Protein AF-A0A6M3KU26-F1 (afdb_monomer_lite)

Foldseek 3Di:
DPPPPFFDKDWWADDPVFDDPWAQGGTFIKGKFQAALPAFLQPPPVGRQKDAFQFKWAADPVPRHIHFADPPPPCDPPQAGDLSCLRIWTFRHIDGSAWDAPDVRDDTDGDDSRRRIGMTTQAGETEQQRHAGSPGSHRSHDQVSCLVRGNYHYDYPPDHCDDPPPDRDDRVVVSPPPPPPDPPVPD

Sequence (187 aa):
MQDINFPASGFGQQSRFYDDDILMDGTYRVISVTIKSTSRDTENTSDITKLRKGLLLAQDRNTGLYAPLSTADGYLNGDVPTQHMIDVVVLAREEQIAYDYILGGKRRRDVTPEDRVVPVYISCNIKEPKIVYNNMTALTITNDQWGYCQRIRRVPAGIDIFDRAETLARALLWNRKEVTITEQDFN

Radius of gyration: 17.77 Å; chains: 1; bounding box: 53×44×47 Å

Organism: NCBI:txid1070528

Secondary structure (DSSP, 8-state):
-----PPPEEEE---TTTSTTTEEEEEEEEEEEEBPTT---TT-TT-TTEEPTTBEEEE-TTT--EEEPPTTSSSEETTEEPGGGGG-EEE-S-EESSEEEETTTTEEEE--GGG-EEEEEEEEEEEGGG-B-SS-SS--S-HHHHHHH-SSEEE-TT--S--SSS-TTHHHHHT-------GGGG-

Structure (mmCIF, N/CA/C/O backbone):
data_AF-A0A6M3KU26-F1
#
_entry.id   AF-A0A6M3KU26-F1
#
loop_
_atom_site.group_PDB
_atom_site.id
_atom_site.type_symbol
_atom_site.label_atom_id
_atom_site.label_alt_id
_atom_site.label_comp_id
_atom_site.label_asym_id
_atom_site.label_entity_id
_atom_site.label_seq_id
_atom_site.pdbx_PDB_ins_code
_atom_site.Cartn_x
_atom_site.Cartn_y
_atom_site.Cartn_z
_atom_site.occupancy
_atom_site.B_iso_or_equiv
_atom_site.auth_seq_id
_atom_site.auth_comp_id
_atom_site.auth_asym_id
_atom_site.auth_atom_id
_atom_site.pdbx_PDB_model_num
ATOM 1 N N . MET A 1 1 ? 11.087 1.139 30.384 1.00 35.28 1 MET A N 1
ATOM 2 C CA . MET A 1 1 ? 11.039 0.332 29.149 1.00 35.28 1 MET A CA 1
ATOM 3 C C . MET A 1 1 ? 9.899 0.887 28.323 1.00 35.28 1 MET A C 1
ATOM 5 O O . MET A 1 1 ? 8.798 0.942 28.847 1.00 35.28 1 MET A O 1
ATOM 9 N N . GLN A 1 2 ? 10.165 1.414 27.128 1.00 30.48 2 GLN A N 1
ATOM 10 C CA . GLN A 1 2 ? 9.089 1.709 26.181 1.00 30.48 2 GLN A CA 1
ATOM 11 C C . GLN A 1 2 ? 8.612 0.369 25.630 1.00 30.48 2 GLN A C 1
ATOM 13 O O . GLN A 1 2 ? 9.420 -0.372 25.070 1.00 30.48 2 GLN A O 1
ATOM 18 N N . ASP A 1 3 ? 7.336 0.055 25.831 1.00 27.77 3 ASP A N 1
ATOM 19 C CA . ASP A 1 3 ? 6.689 -1.059 25.153 1.00 27.77 3 ASP A CA 1
ATOM 20 C C . ASP A 1 3 ? 6.753 -0.786 23.651 1.00 27.77 3 ASP A C 1
ATOM 22 O O . ASP A 1 3 ? 6.064 0.085 23.117 1.00 27.77 3 ASP A O 1
ATOM 26 N N . ILE A 1 4 ? 7.641 -1.502 22.964 1.00 35.78 4 ILE A N 1
ATOM 27 C CA . ILE A 1 4 ? 7.641 -1.560 21.509 1.00 35.78 4 ILE A CA 1
ATOM 28 C C . ILE A 1 4 ? 6.401 -2.374 21.155 1.00 35.78 4 ILE A C 1
ATOM 30 O O . ILE A 1 4 ? 6.419 -3.604 21.164 1.00 35.78 4 ILE A O 1
ATOM 34 N N . ASN A 1 5 ? 5.296 -1.667 20.932 1.00 35.28 5 ASN A N 1
ATOM 35 C CA . ASN A 1 5 ? 4.033 -2.238 20.498 1.00 35.28 5 ASN A CA 1
ATOM 36 C C . ASN A 1 5 ? 4.266 -2.824 19.101 1.00 35.28 5 ASN A C 1
ATOM 38 O O . ASN A 1 5 ? 4.271 -2.106 18.100 1.00 35.28 5 ASN A O 1
ATOM 42 N N . PHE A 1 6 ? 4.564 -4.121 19.030 1.00 38.38 6 PHE A N 1
ATOM 43 C CA . PHE A 1 6 ? 4.667 -4.795 17.747 1.00 38.38 6 PHE A CA 1
ATOM 44 C C . PHE A 1 6 ? 3.274 -4.792 17.110 1.00 38.38 6 PHE A C 1
ATOM 46 O O . PHE A 1 6 ? 2.311 -5.209 17.758 1.00 38.38 6 PHE A O 1
ATOM 53 N N . PRO A 1 7 ? 3.137 -4.320 15.861 1.00 53.03 7 PRO A N 1
ATOM 54 C CA . PRO A 1 7 ? 1.857 -4.336 15.178 1.00 53.03 7 PRO A CA 1
ATOM 55 C C . PRO A 1 7 ? 1.341 -5.777 15.121 1.00 53.03 7 PRO A C 1
ATOM 57 O O . PRO A 1 7 ? 2.101 -6.699 14.808 1.00 53.03 7 PRO A O 1
ATOM 60 N N . ALA A 1 8 ? 0.061 -5.980 15.448 1.00 56.41 8 ALA A N 1
ATOM 61 C CA . ALA A 1 8 ? -0.555 -7.302 15.413 1.00 56.41 8 ALA A CA 1
ATOM 62 C C . ALA A 1 8 ? -0.334 -7.913 14.023 1.00 56.41 8 ALA A C 1
ATOM 64 O O . ALA A 1 8 ? -0.726 -7.316 13.021 1.00 56.41 8 ALA A O 1
ATOM 65 N N . SER A 1 9 ? 0.342 -9.064 13.964 1.00 52.03 9 SER A N 1
ATOM 66 C CA . SER A 1 9 ? 0.716 -9.718 12.710 1.00 52.03 9 SER A CA 1
ATOM 67 C C . SER A 1 9 ? -0.005 -11.044 12.549 1.00 52.03 9 SER A C 1
ATOM 69 O O . SER A 1 9 ? -0.081 -11.818 13.502 1.00 52.03 9 SER A O 1
ATOM 71 N N . GLY A 1 10 ? -0.473 -11.327 11.339 1.00 58.97 10 GLY A N 1
ATOM 72 C CA . GLY A 1 10 ? -1.158 -12.572 11.019 1.00 58.97 10 GLY A CA 1
ATOM 73 C C . GLY A 1 10 ? -0.857 -13.057 9.607 1.00 58.97 10 GLY A C 1
ATOM 74 O O . GLY A 1 10 ? -0.375 -12.309 8.752 1.00 58.97 10 GLY A O 1
ATOM 75 N N . PHE A 1 11 ? -1.162 -14.330 9.381 1.00 61.66 11 PHE A N 1
ATOM 76 C CA . PHE A 1 11 ? -1.225 -14.932 8.055 1.00 61.66 11 PHE A CA 1
ATOM 77 C C . PHE A 1 11 ? -2.692 -15.043 7.660 1.00 61.66 11 PHE A C 1
ATOM 79 O O . PHE A 1 11 ? -3.523 -15.433 8.483 1.00 61.66 11 PHE A O 1
ATOM 86 N N . GLY A 1 12 ? -3.010 -14.670 6.427 1.00 58.12 12 GLY A N 1
ATOM 87 C CA . GLY A 1 12 ? -4.360 -14.780 5.891 1.00 58.12 12 GLY A CA 1
ATOM 88 C C . GLY A 1 12 ? -4.408 -15.669 4.658 1.00 58.12 12 GLY A C 1
ATOM 89 O O . GLY A 1 12 ? -3.383 -15.930 4.028 1.00 58.12 12 GLY A O 1
ATOM 90 N N . GLN A 1 13 ? -5.614 -16.149 4.362 1.00 57.53 13 GLN A N 1
ATOM 91 C CA . GLN A 1 13 ? -5.980 -16.762 3.089 1.00 57.53 13 GLN A CA 1
ATOM 92 C C . GLN A 1 13 ? -6.984 -15.855 2.380 1.00 57.53 13 GLN A C 1
ATOM 94 O O . GLN A 1 13 ? -7.749 -15.171 3.063 1.00 57.53 13 GLN A O 1
ATOM 99 N N . GLN A 1 14 ? -6.985 -15.874 1.040 1.00 53.19 14 GLN A N 1
ATOM 100 C CA . GLN A 1 14 ? -7.819 -15.004 0.206 1.00 53.19 14 GLN A CA 1
ATOM 101 C C . GLN A 1 14 ? -9.252 -14.949 0.732 1.00 53.19 14 GLN A C 1
ATOM 103 O O . GLN A 1 14 ? -9.967 -15.953 0.742 1.00 53.19 14 GLN A O 1
ATOM 108 N N . SER A 1 15 ? -9.684 -13.770 1.151 1.00 52.16 15 SER A N 1
ATOM 109 C CA . SER A 1 15 ? -11.074 -13.504 1.466 1.00 52.16 15 SER A CA 1
ATOM 110 C C . SER A 1 15 ? -11.608 -12.451 0.506 1.00 52.16 15 SER A C 1
ATOM 112 O O . SER A 1 15 ? -10.936 -11.469 0.178 1.00 52.16 15 SER A O 1
ATOM 114 N N . ARG A 1 16 ? -12.883 -12.592 0.130 1.00 50.19 16 ARG A N 1
ATOM 115 C CA . ARG A 1 16 ? -13.601 -11.608 -0.700 1.00 50.19 16 ARG A CA 1
ATOM 116 C C . ARG A 1 16 ? -13.546 -10.171 -0.161 1.00 50.19 16 ARG A C 1
ATOM 118 O O . ARG A 1 16 ? -13.887 -9.234 -0.869 1.00 50.19 16 ARG A O 1
ATOM 125 N N . PHE A 1 17 ? -13.216 -10.006 1.121 1.00 49.31 17 PHE A N 1
ATOM 126 C CA . PHE A 1 17 ? -13.174 -8.715 1.796 1.00 49.31 17 PHE A CA 1
ATOM 127 C C . PHE A 1 17 ? -11.833 -7.998 1.618 1.00 49.31 17 PHE A C 1
ATOM 129 O O . PHE A 1 17 ? -11.800 -6.775 1.740 1.00 49.31 17 PHE A O 1
ATOM 136 N N . TYR A 1 18 ? -10.753 -8.730 1.324 1.00 54.59 18 TYR A N 1
ATOM 137 C CA . TYR A 1 18 ? -9.401 -8.176 1.300 1.00 54.59 18 TYR A CA 1
ATOM 138 C C . TYR A 1 18 ? -8.689 -8.294 -0.053 1.00 54.59 18 TYR A C 1
ATOM 140 O O . TYR A 1 18 ? -7.765 -7.521 -0.267 1.00 54.59 18 TYR A O 1
ATOM 148 N N . ASP A 1 19 ? -9.102 -9.138 -1.013 1.00 56.38 19 ASP A N 1
ATOM 149 C CA . ASP A 1 19 ? -8.052 -9.696 -1.889 1.00 56.38 19 ASP A CA 1
ATOM 150 C C . ASP A 1 19 ? -8.288 -9.758 -3.418 1.00 56.38 19 ASP A C 1
ATOM 152 O O . ASP A 1 19 ? -7.312 -9.626 -4.154 1.00 56.38 19 ASP A O 1
ATOM 156 N N . ASP A 1 20 ? -9.512 -9.887 -3.946 1.00 57.97 20 ASP A N 1
ATOM 157 C CA . ASP A 1 20 ? -9.693 -10.299 -5.364 1.00 57.97 20 ASP A CA 1
ATOM 158 C C . ASP A 1 20 ? -9.223 -9.275 -6.423 1.00 57.97 20 ASP A C 1
ATOM 160 O O . ASP A 1 20 ? -8.862 -9.628 -7.552 1.00 57.97 20 ASP A O 1
ATOM 164 N N . ASP A 1 21 ? -9.204 -7.990 -6.075 1.00 67.25 21 ASP A N 1
ATOM 165 C CA . ASP A 1 21 ? -8.855 -6.896 -6.984 1.00 67.25 21 ASP A CA 1
ATOM 166 C C . ASP A 1 21 ? -7.365 -6.517 -6.967 1.00 67.25 21 ASP A C 1
ATOM 168 O O . ASP A 1 21 ? -6.905 -5.885 -7.926 1.00 67.25 21 ASP A O 1
ATOM 172 N N . ILE A 1 22 ? -6.612 -6.910 -5.929 1.00 76.38 22 ILE A N 1
ATOM 173 C CA . ILE A 1 22 ? -5.200 -6.535 -5.753 1.00 76.38 22 ILE A CA 1
ATOM 174 C C . ILE A 1 22 ? -4.244 -7.724 -5.703 1.00 76.38 22 ILE A C 1
ATOM 176 O O . ILE A 1 22 ? -3.169 -7.661 -6.306 1.00 76.38 22 ILE A O 1
ATOM 180 N N . LEU A 1 23 ? -4.611 -8.799 -5.005 1.00 74.88 23 LEU A N 1
ATOM 181 C CA . LEU A 1 23 ? -3.719 -9.928 -4.796 1.00 74.88 23 LEU A CA 1
ATOM 182 C C . LEU A 1 23 ? -3.767 -10.875 -5.990 1.00 74.88 23 LEU A C 1
ATOM 184 O O . LEU A 1 23 ? -4.751 -10.964 -6.730 1.00 74.88 23 LEU A O 1
ATOM 188 N N . MET A 1 24 ? -2.645 -11.554 -6.195 1.00 68.81 24 MET A N 1
ATOM 189 C CA . MET A 1 24 ? -2.518 -12.608 -7.185 1.00 68.81 24 MET A CA 1
ATOM 190 C C . MET A 1 24 ? -2.959 -13.957 -6.622 1.00 68.81 24 MET A C 1
ATOM 192 O O . MET A 1 24 ? -3.573 -14.743 -7.336 1.00 68.81 24 MET A O 1
ATOM 196 N N . ASP A 1 25 ? -2.638 -14.220 -5.356 1.00 66.06 25 ASP A N 1
ATOM 197 C CA . ASP A 1 25 ? -3.036 -15.421 -4.636 1.00 66.06 25 ASP A CA 1
ATOM 198 C C . ASP A 1 25 ? -3.420 -15.097 -3.190 1.00 66.06 25 ASP A C 1
ATOM 200 O O . ASP A 1 25 ? -3.232 -13.985 -2.694 1.00 66.06 25 ASP A O 1
ATOM 204 N N . GLY A 1 26 ? -3.983 -16.094 -2.516 1.00 60.53 26 GLY A N 1
ATOM 205 C CA . GLY A 1 26 ? -4.455 -15.953 -1.151 1.00 60.53 26 GLY A CA 1
ATOM 206 C C . GLY A 1 26 ? -3.386 -15.917 -0.078 1.00 60.53 26 GLY A C 1
ATOM 207 O O . GLY A 1 26 ? -3.754 -15.750 1.074 1.00 60.53 26 GLY A O 1
ATOM 208 N N . THR A 1 27 ? -2.104 -16.107 -0.388 1.00 67.81 27 THR A N 1
ATOM 209 C CA . THR A 1 27 ? -1.073 -16.197 0.651 1.00 67.81 27 THR A CA 1
ATOM 210 C C . THR A 1 27 ? -0.451 -14.838 0.926 1.00 67.81 27 THR A C 1
ATOM 212 O O . THR A 1 27 ? 0.300 -14.288 0.121 1.00 67.81 27 THR A O 1
ATOM 215 N N . TYR A 1 28 ? -0.743 -14.291 2.104 1.00 75.62 28 TYR A N 1
ATOM 216 C CA . TYR A 1 28 ? -0.204 -13.004 2.523 1.00 75.62 28 TYR A CA 1
ATOM 217 C C . TYR A 1 28 ? 0.094 -12.956 4.021 1.00 75.62 28 TYR A C 1
ATOM 219 O O . TYR A 1 28 ? -0.500 -13.662 4.842 1.00 75.62 28 TYR A O 1
ATOM 227 N N . ARG A 1 29 ? 1.011 -12.057 4.378 1.00 75.69 29 ARG A N 1
ATOM 228 C CA . ARG A 1 29 ? 1.284 -11.634 5.748 1.00 75.69 29 ARG A CA 1
ATOM 229 C C . ARG A 1 29 ? 0.830 -10.190 5.910 1.00 75.69 29 ARG A C 1
ATOM 231 O O . ARG A 1 29 ? 1.297 -9.297 5.197 1.00 75.69 29 ARG A O 1
ATOM 238 N N . VAL A 1 30 ? -0.070 -9.982 6.861 1.00 82.44 30 VAL A N 1
ATOM 239 C CA . VAL A 1 30 ? -0.682 -8.687 7.163 1.00 82.44 30 VAL A CA 1
ATOM 240 C C . VAL A 1 30 ? -0.271 -8.240 8.559 1.00 82.44 30 VAL A C 1
ATOM 242 O O . VAL A 1 30 ? -0.118 -9.065 9.465 1.00 82.44 30 VAL A O 1
ATOM 245 N N . ILE A 1 31 ? -0.085 -6.937 8.724 1.00 82.25 31 ILE A N 1
ATOM 246 C CA . ILE A 1 31 ? 0.059 -6.297 10.028 1.00 82.25 31 ILE A CA 1
ATOM 247 C C . ILE A 1 31 ? -0.920 -5.131 10.150 1.00 82.25 31 ILE A C 1
ATOM 249 O O . ILE A 1 31 ? -1.392 -4.597 9.146 1.00 82.25 31 ILE A O 1
ATOM 253 N N . SER A 1 32 ? -1.210 -4.722 11.376 1.00 85.62 32 SER A N 1
ATOM 254 C CA . SER A 1 32 ? -2.006 -3.528 11.662 1.00 85.62 32 SER A CA 1
ATOM 255 C C . SER A 1 32 ? -1.105 -2.349 12.018 1.00 85.62 32 SER A C 1
ATOM 257 O O . SER A 1 32 ? -0.348 -2.444 12.977 1.00 85.62 32 SER A O 1
ATOM 259 N N . VAL A 1 33 ? -1.188 -1.236 11.288 1.00 87.25 33 VAL A N 1
ATOM 260 C CA . VAL A 1 33 ? -0.353 -0.044 11.521 1.00 87.25 33 VAL A CA 1
ATOM 261 C C . VAL A 1 33 ? -1.193 1.199 11.760 1.00 87.25 33 VAL A C 1
ATOM 263 O O . VAL A 1 33 ? -2.282 1.330 11.206 1.00 87.25 33 VAL A O 1
ATOM 266 N N . THR A 1 34 ? -0.665 2.136 12.543 1.00 88.75 34 THR A N 1
ATOM 267 C CA . THR A 1 34 ? -1.308 3.436 12.757 1.00 88.75 34 THR A CA 1
ATOM 268 C C . THR A 1 34 ? -0.859 4.435 11.694 1.00 88.75 34 THR A C 1
ATOM 270 O O . THR A 1 34 ? 0.342 4.614 11.480 1.00 88.75 34 THR A O 1
ATOM 273 N N . ILE A 1 35 ? -1.809 5.097 11.030 1.00 88.62 35 ILE A N 1
ATOM 274 C CA . ILE A 1 35 ? -1.531 6.086 9.976 1.00 88.62 35 ILE A CA 1
ATOM 275 C C . ILE A 1 35 ? -1.584 7.514 10.529 1.00 88.62 35 ILE A C 1
ATOM 277 O O . ILE A 1 35 ? -2.467 7.853 11.313 1.00 88.62 35 ILE A O 1
ATOM 281 N N . LYS A 1 36 ? -0.693 8.395 10.055 1.00 84.56 36 LYS A N 1
ATOM 282 C CA . LYS A 1 36 ? -0.743 9.834 10.370 1.00 84.56 36 LYS A CA 1
ATOM 283 C C . LYS A 1 36 ? -2.064 10.462 9.913 1.00 84.56 36 LYS A C 1
ATOM 285 O O . LYS A 1 36 ? -2.449 10.312 8.757 1.00 84.56 36 LYS A O 1
ATOM 290 N N . SER A 1 37 ? -2.711 11.273 10.742 1.00 77.81 37 SER A N 1
ATOM 291 C CA . SER A 1 37 ? -3.968 11.960 10.374 1.00 77.81 37 SER A CA 1
ATOM 292 C C . SER A 1 37 ? -3.866 12.963 9.233 1.00 77.81 37 SER A C 1
ATOM 294 O O . SER A 1 37 ? -4.856 13.265 8.561 1.00 77.81 37 SER A O 1
ATOM 296 N N . THR A 1 38 ? -2.671 13.494 9.005 1.00 83.38 38 THR A N 1
ATOM 297 C CA . THR A 1 38 ? -2.373 14.388 7.886 1.00 83.38 38 THR A CA 1
ATOM 298 C C . THR A 1 38 ? -2.113 13.638 6.586 1.00 83.38 38 THR A C 1
ATOM 300 O O . THR A 1 38 ? -1.948 14.284 5.557 1.00 83.38 38 THR A O 1
ATOM 303 N N . SER A 1 39 ? -2.103 12.299 6.603 1.00 88.31 39 SER A N 1
ATOM 304 C CA . SER A 1 39 ? -1.946 11.486 5.396 1.00 88.31 39 SER A CA 1
ATOM 305 C C . SER A 1 39 ? -2.999 11.865 4.371 1.00 88.31 39 SER A C 1
ATOM 307 O O . SER A 1 39 ? -4.151 12.085 4.734 1.00 88.31 39 SER A O 1
ATOM 309 N N . ARG A 1 40 ? -2.612 11.951 3.103 1.00 88.94 40 ARG A N 1
ATOM 310 C CA . ARG A 1 40 ? -3.491 12.199 1.955 1.00 88.94 40 ARG A CA 1
ATOM 311 C C . ARG A 1 40 ? -2.970 11.378 0.785 1.00 88.94 40 ARG A C 1
ATOM 313 O O . ARG A 1 40 ? -1.761 11.173 0.715 1.00 88.94 40 ARG A O 1
ATOM 320 N N . ASP A 1 41 ? -3.873 10.939 -0.084 1.00 89.31 41 ASP A N 1
ATOM 321 C CA . ASP A 1 41 ? -3.544 10.313 -1.368 1.00 89.31 41 ASP A CA 1
ATOM 322 C C . ASP A 1 41 ? -3.654 11.382 -2.459 1.00 89.31 41 ASP A C 1
ATOM 324 O O . ASP A 1 41 ? -4.732 11.629 -2.997 1.0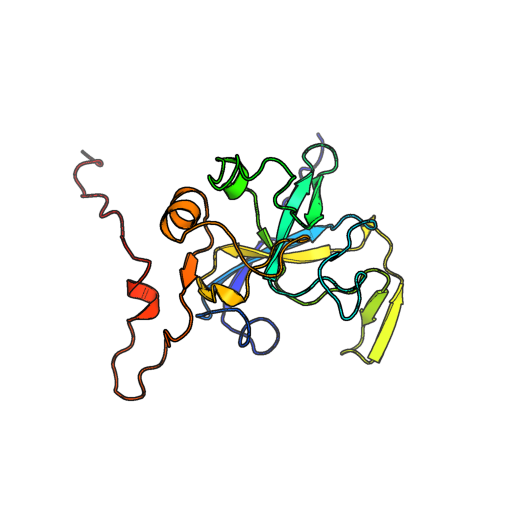0 89.31 41 ASP A O 1
ATOM 328 N N . THR A 1 42 ? -2.565 12.108 -2.705 1.00 87.25 42 THR A N 1
ATOM 329 C CA . THR A 1 42 ? -2.566 13.315 -3.544 1.00 87.25 42 THR A CA 1
ATOM 330 C C . THR A 1 42 ? -2.890 13.034 -5.008 1.00 87.25 42 THR A C 1
ATOM 332 O O . THR A 1 42 ? -3.435 13.907 -5.677 1.00 87.25 42 THR A O 1
ATOM 335 N N . GLU A 1 43 ? -2.645 11.812 -5.479 1.00 86.38 43 GLU A N 1
ATOM 336 C CA . GLU A 1 43 ? -3.006 11.368 -6.832 1.00 86.38 43 GLU A CA 1
ATOM 337 C C . GLU A 1 43 ? -4.386 10.713 -6.918 1.00 86.38 43 GLU A C 1
ATOM 339 O O . GLU A 1 43 ? -4.820 10.314 -8.004 1.00 86.38 43 GLU A O 1
ATOM 344 N N . ASN A 1 44 ? -5.106 10.563 -5.803 1.00 85.12 44 ASN A N 1
ATOM 345 C CA . ASN A 1 44 ? -6.482 10.106 -5.872 1.00 85.12 44 ASN A CA 1
ATOM 346 C C . ASN A 1 44 ? -7.394 11.249 -6.337 1.00 85.12 44 ASN A C 1
ATOM 348 O O . ASN A 1 44 ? -7.956 11.999 -5.540 1.00 85.12 44 ASN A O 1
ATOM 352 N N . THR A 1 45 ? -7.590 11.329 -7.653 1.00 82.25 45 THR A N 1
ATOM 353 C CA . THR A 1 45 ? -8.437 12.338 -8.308 1.00 82.25 45 THR A CA 1
ATOM 354 C C . THR A 1 45 ? -9.903 12.292 -7.880 1.00 82.25 45 THR A C 1
ATOM 356 O O . THR A 1 45 ? -10.614 13.278 -8.060 1.00 82.25 45 THR A O 1
ATOM 359 N N . SER A 1 46 ? -10.370 11.172 -7.315 1.00 83.81 46 SER A N 1
ATOM 360 C CA . SER A 1 46 ? -11.742 11.063 -6.812 1.00 83.81 46 SER A CA 1
ATOM 361 C C . SER A 1 46 ? -11.928 11.741 -5.455 1.00 83.81 46 SER A C 1
ATOM 363 O O . SER A 1 46 ? -12.949 12.387 -5.232 1.00 83.81 46 SER A O 1
ATOM 365 N N . ASP A 1 47 ? -10.953 11.593 -4.558 1.00 85.38 47 ASP A N 1
ATOM 366 C CA . ASP A 1 47 ? -10.973 12.128 -3.199 1.00 85.38 47 ASP A CA 1
ATOM 367 C C . ASP A 1 47 ? -9.584 11.960 -2.561 1.00 85.38 47 ASP A C 1
ATOM 369 O O . ASP A 1 47 ? -9.167 10.849 -2.234 1.00 85.38 47 ASP A O 1
ATOM 373 N N . ILE A 1 48 ? -8.872 13.062 -2.323 1.00 87.88 48 ILE A N 1
ATOM 374 C CA . ILE A 1 48 ? -7.529 13.026 -1.716 1.00 87.88 48 ILE A CA 1
ATOM 375 C C . ILE A 1 48 ? -7.533 12.577 -0.246 1.00 87.88 48 ILE A C 1
ATOM 377 O O . ILE A 1 48 ? -6.486 12.259 0.325 1.00 87.88 48 ILE A O 1
ATOM 381 N N . THR A 1 49 ? -8.699 12.588 0.407 1.00 87.31 49 THR A N 1
ATOM 382 C CA . THR A 1 49 ? -8.871 12.095 1.783 1.00 87.31 49 THR A CA 1
ATOM 383 C C . THR A 1 49 ? -9.121 10.594 1.831 1.00 87.31 49 THR A C 1
ATOM 385 O O . THR A 1 49 ? -9.178 10.010 2.911 1.00 87.31 49 THR A O 1
ATOM 388 N N . LYS A 1 50 ? -9.202 9.957 0.666 1.00 89.06 50 LYS A N 1
ATOM 389 C CA . LYS A 1 50 ? -9.432 8.535 0.503 1.00 89.06 50 LYS A CA 1
ATOM 390 C C . LYS A 1 50 ? -8.142 7.863 0.043 1.00 89.06 50 LYS A C 1
ATOM 392 O O . LYS A 1 50 ? -7.715 8.043 -1.095 1.00 89.06 50 LYS A O 1
ATOM 397 N N . LEU A 1 51 ? -7.530 7.073 0.919 1.00 90.25 51 LEU A N 1
ATOM 398 C CA . LEU A 1 51 ? -6.332 6.305 0.594 1.00 90.25 51 LEU A CA 1
ATOM 399 C C . LEU A 1 51 ? -6.716 5.103 -0.264 1.00 90.25 51 LEU A C 1
ATOM 401 O O . LEU A 1 51 ? -7.506 4.253 0.164 1.00 90.25 51 LEU A O 1
ATOM 405 N N . ARG A 1 52 ? -6.167 5.028 -1.480 1.00 89.44 52 ARG A N 1
ATOM 406 C CA . ARG A 1 52 ? -6.431 3.909 -2.38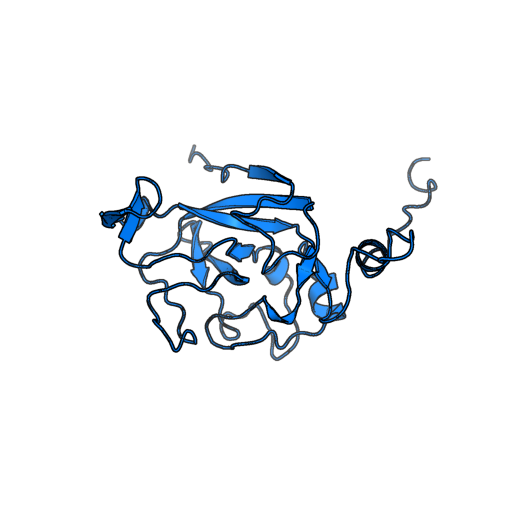7 1.00 89.44 52 ARG A CA 1
ATOM 407 C C . ARG A 1 52 ? -5.784 2.635 -1.861 1.00 89.44 52 ARG A C 1
ATOM 409 O O . ARG A 1 52 ? -4.647 2.621 -1.394 1.00 89.44 52 ARG A O 1
ATOM 416 N N . LYS A 1 53 ? -6.505 1.528 -2.000 1.00 88.00 53 LYS A N 1
ATOM 417 C CA . LYS A 1 53 ? -5.942 0.193 -1.807 1.00 88.00 53 LYS A CA 1
ATOM 418 C C . LYS A 1 53 ? -4.726 0.007 -2.724 1.00 88.00 53 LYS A C 1
ATOM 420 O O . LYS A 1 53 ? -4.784 0.389 -3.890 1.00 88.00 53 LYS A O 1
ATOM 425 N N . GLY A 1 54 ? -3.642 -0.565 -2.199 1.00 88.25 54 GLY A N 1
ATOM 426 C CA . GLY A 1 54 ? -2.381 -0.702 -2.932 1.00 88.25 54 GLY A CA 1
ATOM 427 C C . GLY A 1 54 ? -1.412 0.473 -2.804 1.00 88.25 54 GLY A C 1
ATOM 428 O O . GLY A 1 54 ? -0.296 0.402 -3.320 1.00 88.25 54 GLY A O 1
ATOM 429 N N . LEU A 1 55 ? -1.808 1.533 -2.097 1.00 91.62 55 LEU A N 1
ATOM 430 C CA . LEU A 1 55 ? -0.935 2.658 -1.785 1.00 91.62 55 LEU A CA 1
ATOM 431 C C . LEU A 1 55 ? 0.242 2.208 -0.914 1.00 91.62 55 LEU A C 1
ATOM 433 O O . LEU A 1 55 ? 0.058 1.535 0.105 1.00 91.62 55 LEU A O 1
ATOM 437 N N . LEU A 1 56 ? 1.448 2.599 -1.317 1.00 92.25 56 LEU A N 1
ATOM 438 C CA . LEU A 1 56 ? 2.658 2.365 -0.542 1.00 92.25 56 LEU A CA 1
ATOM 439 C C . LEU A 1 56 ? 2.698 3.279 0.675 1.00 92.25 56 LEU A C 1
ATOM 441 O O . LEU A 1 56 ? 2.462 4.483 0.571 1.00 92.25 56 LEU A O 1
ATOM 445 N N . LEU A 1 57 ? 3.024 2.701 1.826 1.00 92.69 57 LEU A N 1
ATOM 446 C CA . LEU A 1 57 ? 3.190 3.414 3.081 1.00 92.69 57 LEU A CA 1
ATOM 447 C C . LEU A 1 57 ? 4.583 3.150 3.642 1.00 92.69 57 LEU A C 1
ATOM 449 O O . LEU A 1 57 ? 5.102 2.037 3.554 1.00 92.69 57 LEU A O 1
ATOM 453 N N . ALA A 1 58 ? 5.153 4.160 4.282 1.00 91.12 58 ALA A N 1
ATOM 454 C CA . ALA A 1 58 ? 6.420 4.051 4.983 1.00 91.12 58 ALA A CA 1
ATOM 455 C C . ALA A 1 58 ? 6.279 4.532 6.426 1.00 91.12 58 ALA A C 1
ATOM 457 O O . ALA A 1 58 ? 5.495 5.440 6.722 1.00 91.12 58 ALA A O 1
ATOM 458 N N . GLN A 1 59 ? 7.043 3.917 7.326 1.00 89.31 59 GLN A N 1
ATOM 459 C CA . GLN A 1 59 ? 7.074 4.319 8.724 1.00 89.31 59 GLN A CA 1
ATOM 460 C C . GLN A 1 59 ? 7.942 5.568 8.902 1.00 89.31 59 GLN A C 1
ATOM 462 O O . GLN A 1 59 ? 9.106 5.608 8.502 1.00 89.31 59 GLN A O 1
ATOM 467 N N . ASP A 1 60 ? 7.404 6.575 9.580 1.00 85.62 60 ASP A N 1
ATOM 468 C CA . ASP A 1 60 ? 8.211 7.654 10.130 1.00 85.62 60 ASP A CA 1
ATOM 469 C C . ASP A 1 60 ? 8.941 7.155 11.380 1.00 85.62 60 ASP A C 1
ATOM 471 O O . ASP A 1 60 ? 8.320 6.841 12.396 1.00 85.62 60 ASP A O 1
ATOM 475 N N . ARG A 1 61 ? 10.273 7.111 11.318 1.00 81.50 61 ARG A N 1
ATOM 476 C CA . ARG A 1 61 ? 11.129 6.604 12.401 1.00 81.50 61 ARG A CA 1
ATOM 477 C C . ARG A 1 61 ? 11.0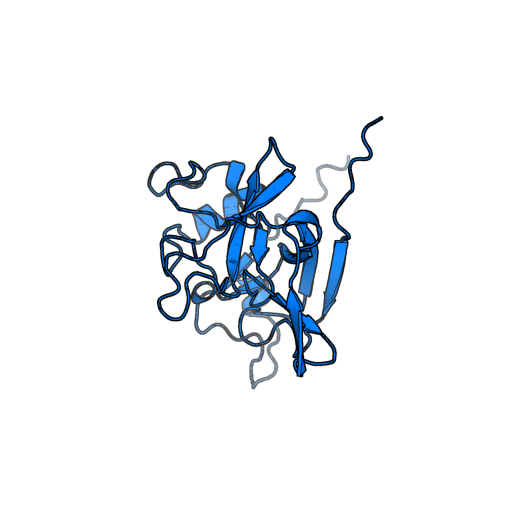39 7.417 13.695 1.00 81.50 61 ARG A C 1
ATOM 479 O O . ARG A 1 61 ? 11.361 6.883 14.750 1.00 81.50 61 ARG A O 1
ATOM 486 N N . ASN A 1 62 ? 10.599 8.673 13.632 1.00 83.19 62 ASN A N 1
ATOM 487 C CA . ASN A 1 62 ? 10.480 9.532 14.811 1.00 83.19 62 ASN A CA 1
ATOM 488 C C . ASN A 1 62 ? 9.161 9.315 15.554 1.00 83.19 62 ASN A C 1
ATOM 490 O O . ASN A 1 62 ? 9.120 9.398 16.777 1.00 83.19 62 ASN A O 1
ATOM 494 N N . THR A 1 63 ? 8.076 9.068 14.817 1.00 84.25 63 THR A N 1
ATOM 495 C CA . THR A 1 63 ? 6.723 8.963 15.390 1.00 84.25 63 THR A CA 1
ATOM 496 C C . THR A 1 63 ? 6.210 7.528 15.458 1.00 84.25 63 THR A C 1
ATOM 498 O O . THR A 1 63 ? 5.242 7.259 16.160 1.00 84.25 63 THR A O 1
ATOM 501 N N . GLY A 1 64 ? 6.825 6.602 14.719 1.00 84.25 64 GLY A N 1
ATOM 502 C CA . GLY A 1 64 ? 6.353 5.229 14.543 1.00 84.25 64 GLY A CA 1
ATOM 503 C C . GLY A 1 64 ? 5.109 5.107 13.655 1.00 84.25 64 GLY A C 1
ATOM 504 O O . GLY A 1 64 ? 4.695 3.987 13.355 1.00 84.25 64 GLY A O 1
ATOM 505 N N . LEU A 1 65 ? 4.535 6.234 13.219 1.00 88.62 65 LEU A N 1
ATOM 506 C CA . LEU A 1 65 ? 3.327 6.302 12.402 1.00 88.62 65 LEU A CA 1
ATOM 507 C C . LEU A 1 65 ? 3.652 6.112 10.923 1.00 88.62 65 LEU A C 1
ATOM 509 O O . LEU A 1 65 ? 4.685 6.568 10.431 1.00 88.62 65 LEU A O 1
ATOM 513 N N . TYR A 1 66 ? 2.726 5.501 10.199 1.00 91.56 66 TYR A N 1
ATOM 514 C CA . TYR A 1 66 ? 2.849 5.277 8.766 1.00 91.56 66 TYR A CA 1
ATOM 515 C C . TYR A 1 66 ? 2.250 6.440 7.976 1.00 91.56 66 TYR A C 1
ATOM 517 O O . TYR A 1 66 ? 1.240 7.031 8.371 1.00 91.56 66 TYR A O 1
ATOM 525 N N . ALA A 1 67 ? 2.874 6.770 6.850 1.00 91.00 67 ALA A N 1
ATOM 526 C CA . ALA A 1 67 ? 2.411 7.799 5.929 1.00 91.00 67 ALA A CA 1
ATOM 527 C C . ALA A 1 67 ? 2.513 7.317 4.472 1.00 91.00 67 ALA A C 1
ATOM 529 O O . ALA A 1 67 ? 3.384 6.495 4.174 1.00 91.00 67 ALA A O 1
ATOM 530 N N . PRO A 1 68 ? 1.651 7.820 3.571 1.00 92.56 68 PRO A N 1
ATOM 531 C CA . PRO A 1 68 ? 1.759 7.589 2.136 1.00 92.56 68 PRO A CA 1
ATOM 532 C C . PRO A 1 68 ? 3.137 7.942 1.587 1.00 92.56 68 PRO A C 1
ATOM 534 O O . PRO A 1 68 ? 3.606 9.065 1.763 1.00 92.56 68 PRO A O 1
ATOM 537 N N . LEU A 1 69 ? 3.752 6.979 0.906 1.00 90.50 69 LEU A N 1
ATOM 538 C CA . LEU A 1 69 ? 5.078 7.102 0.324 1.00 90.50 69 LEU A CA 1
ATOM 539 C C . LEU A 1 69 ? 5.011 7.839 -1.016 1.00 90.50 69 LEU A C 1
ATOM 541 O O . LEU A 1 69 ? 4.320 7.410 -1.943 1.00 90.50 69 LEU A O 1
ATOM 545 N N . SER A 1 70 ? 5.775 8.915 -1.131 1.00 86.69 70 SER A N 1
ATOM 546 C CA . SER A 1 70 ? 6.052 9.640 -2.366 1.00 86.69 70 SER A CA 1
ATOM 547 C C . SER A 1 70 ? 7.396 9.205 -2.953 1.00 86.69 70 SER A C 1
ATOM 549 O O . SER A 1 70 ? 8.322 8.834 -2.229 1.00 86.69 70 SER A O 1
ATOM 551 N N . THR A 1 71 ? 7.556 9.308 -4.273 1.00 77.50 71 THR A N 1
ATOM 552 C CA . THR A 1 71 ? 8.862 9.080 -4.920 1.00 77.50 71 THR A CA 1
ATOM 553 C C . THR A 1 71 ? 9.931 10.085 -4.475 1.00 77.50 71 THR A C 1
ATOM 555 O O . THR A 1 71 ? 11.121 9.803 -4.594 1.00 77.50 71 THR A O 1
ATOM 558 N N . ALA A 1 72 ? 9.524 11.223 -3.904 1.00 75.88 72 ALA A N 1
ATOM 559 C CA . ALA A 1 72 ? 10.421 12.248 -3.371 1.00 75.88 72 ALA A CA 1
ATOM 560 C C . ALA A 1 72 ? 11.010 11.920 -1.984 1.00 75.88 72 ALA A C 1
ATOM 562 O O . ALA A 1 72 ? 11.933 12.601 -1.543 1.00 75.88 72 ALA A O 1
ATOM 563 N N . ASP A 1 73 ? 10.524 10.882 -1.295 1.00 77.75 73 ASP A N 1
ATOM 564 C CA . ASP A 1 73 ? 10.854 10.626 0.118 1.00 77.75 73 ASP A CA 1
ATOM 565 C C . ASP A 1 73 ? 12.225 9.945 0.330 1.00 77.75 73 ASP A C 1
ATOM 567 O O . ASP A 1 73 ? 12.521 9.448 1.415 1.00 77.75 73 ASP A O 1
ATOM 571 N N . GLY A 1 74 ? 13.075 9.876 -0.703 1.00 72.00 74 GLY A N 1
ATOM 572 C CA . GLY A 1 74 ? 14.423 9.289 -0.622 1.00 72.00 74 GLY A CA 1
ATOM 573 C C . GLY A 1 74 ? 14.458 7.754 -0.580 1.00 72.00 74 GLY A C 1
ATOM 574 O O . GLY A 1 74 ? 15.524 7.148 -0.454 1.00 72.00 74 GLY A O 1
ATOM 575 N N . TYR A 1 75 ? 13.303 7.104 -0.732 1.00 76.75 75 TYR A N 1
ATOM 576 C CA . TYR A 1 75 ? 13.204 5.653 -0.936 1.00 76.75 75 TYR A CA 1
ATOM 577 C C . TYR A 1 75 ? 13.646 5.239 -2.346 1.00 76.75 75 TYR A C 1
ATOM 579 O O . TYR A 1 75 ? 13.985 4.078 -2.579 1.00 76.75 75 TYR A O 1
ATOM 587 N N . LEU A 1 76 ? 13.709 6.214 -3.254 1.00 72.19 76 LEU A N 1
ATOM 588 C CA . LEU A 1 76 ? 14.311 6.120 -4.573 1.00 72.19 76 LEU A CA 1
ATOM 589 C C . LEU A 1 76 ? 15.442 7.155 -4.682 1.00 72.19 76 LEU A C 1
ATOM 591 O O . LEU A 1 76 ? 15.292 8.296 -4.245 1.00 72.19 76 LEU A O 1
ATOM 595 N N . ASN A 1 77 ? 16.571 6.766 -5.269 1.00 71.75 77 ASN A N 1
ATOM 596 C CA . ASN A 1 77 ? 17.615 7.679 -5.726 1.00 71.75 77 ASN A CA 1
ATOM 597 C C . ASN A 1 77 ? 17.521 7.777 -7.256 1.00 71.75 77 ASN A C 1
ATOM 599 O O . ASN A 1 77 ? 18.058 6.927 -7.971 1.00 71.75 77 ASN A O 1
ATOM 603 N N . GLY A 1 78 ? 16.755 8.752 -7.754 1.00 73.00 78 GLY A N 1
ATOM 604 C CA . GLY A 1 78 ? 16.278 8.735 -9.140 1.00 73.00 78 GLY A CA 1
ATOM 605 C C . GLY A 1 78 ? 15.322 7.557 -9.353 1.00 73.00 78 GLY A C 1
ATOM 606 O O . GLY A 1 78 ? 14.341 7.438 -8.626 1.00 73.00 78 GLY A O 1
ATOM 607 N N . ASP A 1 79 ? 15.647 6.657 -10.283 1.00 66.38 79 ASP A N 1
ATOM 608 C CA . ASP A 1 79 ? 14.868 5.435 -10.556 1.00 66.38 79 ASP A CA 1
ATOM 609 C C . ASP A 1 79 ? 15.405 4.191 -9.824 1.00 66.38 79 ASP A C 1
ATOM 611 O O . ASP A 1 79 ? 14.961 3.069 -10.073 1.00 66.38 79 ASP A O 1
ATOM 615 N N . VAL A 1 80 ? 16.397 4.350 -8.941 1.00 72.50 80 VAL A N 1
ATOM 616 C CA . VAL A 1 80 ? 17.032 3.228 -8.235 1.00 72.50 80 VAL A CA 1
ATOM 617 C C . VAL A 1 80 ? 16.457 3.113 -6.823 1.00 72.50 80 VAL A C 1
ATOM 619 O O . VAL A 1 80 ? 16.614 4.052 -6.039 1.00 72.50 80 VAL A O 1
ATOM 622 N N . PRO A 1 81 ? 15.818 1.990 -6.442 1.00 75.94 81 PRO A N 1
ATOM 623 C CA . PRO A 1 81 ? 15.345 1.820 -5.077 1.00 75.94 81 PRO A CA 1
ATOM 624 C C . PRO A 1 81 ? 16.507 1.715 -4.095 1.00 75.94 81 PRO A C 1
ATOM 626 O O . PRO A 1 81 ? 17.539 1.100 -4.373 1.00 75.94 81 PRO A O 1
ATOM 629 N N . THR A 1 82 ? 16.319 2.297 -2.917 1.00 78.62 82 THR A N 1
ATOM 630 C CA . THR A 1 82 ? 17.278 2.196 -1.817 1.00 78.62 82 THR A CA 1
ATOM 631 C C . THR A 1 82 ? 16.936 1.015 -0.908 1.00 78.62 82 THR A C 1
ATOM 633 O O . THR A 1 82 ? 15.834 0.464 -0.947 1.00 78.62 82 THR A O 1
ATOM 636 N N . GLN A 1 83 ? 17.868 0.637 -0.028 1.00 71.31 83 GLN A N 1
ATOM 637 C CA . GLN A 1 83 ? 17.636 -0.394 0.994 1.00 71.31 83 GLN A CA 1
ATOM 638 C C . GLN A 1 83 ? 16.420 -0.102 1.890 1.00 71.31 83 GLN A C 1
ATOM 640 O O . GLN A 1 83 ? 15.839 -1.023 2.451 1.00 71.31 83 GLN A O 1
ATOM 645 N N . HIS A 1 84 ? 16.009 1.166 2.002 1.00 78.06 84 HIS A N 1
ATOM 646 C CA . HIS A 1 84 ? 14.867 1.589 2.810 1.00 78.06 84 HIS A CA 1
ATOM 647 C C . HIS A 1 84 ? 13.530 1.082 2.270 1.00 78.06 84 HIS A C 1
ATOM 649 O O . HIS A 1 84 ? 12.560 1.012 3.019 1.00 78.06 84 HIS A O 1
ATOM 655 N N . MET A 1 85 ? 13.476 0.658 1.003 1.00 79.69 85 MET A N 1
ATOM 656 C CA . MET A 1 85 ? 12.285 0.026 0.445 1.00 79.69 85 MET A CA 1
ATOM 657 C C . MET A 1 85 ? 11.869 -1.223 1.238 1.00 79.69 85 MET A C 1
ATOM 659 O O . MET A 1 85 ? 10.677 -1.470 1.349 1.00 79.69 85 MET A O 1
ATOM 663 N N . ILE A 1 86 ? 12.781 -1.952 1.893 1.00 77.12 86 ILE A N 1
ATOM 664 C CA . ILE A 1 86 ? 12.419 -3.150 2.679 1.00 77.12 86 ILE A CA 1
ATOM 665 C C . ILE A 1 86 ? 11.421 -2.880 3.819 1.00 77.12 86 ILE A C 1
ATOM 667 O O . ILE A 1 86 ? 10.708 -3.795 4.236 1.00 77.12 86 ILE A O 1
ATOM 671 N N . ASP A 1 87 ? 11.363 -1.635 4.301 1.00 80.81 87 ASP A N 1
ATOM 672 C CA . ASP A 1 87 ? 10.480 -1.186 5.382 1.00 80.81 87 ASP A CA 1
ATOM 673 C C . ASP A 1 87 ? 9.109 -0.702 4.859 1.00 80.81 87 ASP A C 1
ATOM 675 O O . ASP A 1 87 ? 8.213 -0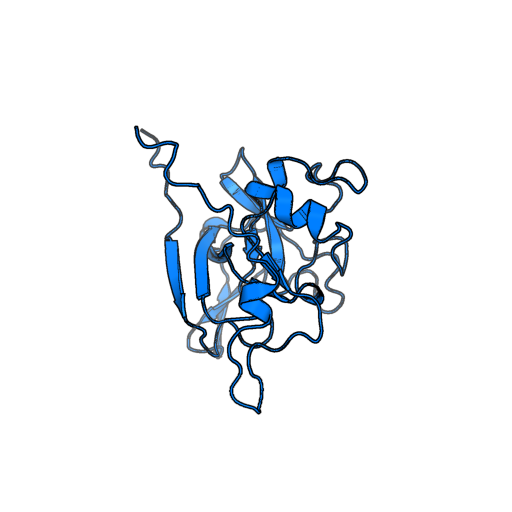.381 5.643 1.00 80.81 87 ASP A O 1
ATOM 679 N N . VAL A 1 88 ? 8.933 -0.628 3.535 1.00 88.12 88 VAL A N 1
ATOM 680 C CA . VAL A 1 88 ? 7.701 -0.157 2.893 1.00 88.12 88 VAL A CA 1
ATOM 681 C C . VAL A 1 88 ? 6.646 -1.258 2.907 1.00 88.12 88 VAL A C 1
ATOM 683 O O . VAL A 1 88 ? 6.915 -2.428 2.634 1.00 88.12 88 VAL A O 1
ATOM 686 N N . VAL A 1 89 ? 5.413 -0.858 3.195 1.00 90.12 89 VAL A N 1
ATOM 687 C CA . VAL A 1 89 ? 4.248 -1.741 3.284 1.00 90.12 89 VAL A CA 1
ATOM 688 C C . VAL A 1 89 ? 3.175 -1.301 2.296 1.00 90.12 89 VAL A C 1
ATOM 690 O O . VAL A 1 89 ? 3.165 -0.157 1.841 1.00 90.12 89 VAL A O 1
ATOM 693 N N . VAL A 1 90 ? 2.254 -2.201 1.959 1.00 90.38 90 VAL A N 1
ATOM 694 C CA . VAL A 1 90 ? 1.162 -1.911 1.016 1.00 90.38 90 VAL A CA 1
ATOM 695 C C . VAL A 1 90 ? -0.163 -1.836 1.756 1.00 90.38 90 VAL A C 1
ATOM 697 O O . VAL A 1 90 ? -0.528 -2.773 2.464 1.00 90.38 90 VAL A O 1
ATOM 700 N N . LEU A 1 91 ? -0.919 -0.758 1.560 1.00 90.88 91 LEU A N 1
ATOM 701 C CA . LEU A 1 91 ? -2.245 -0.606 2.145 1.00 90.88 91 LEU A CA 1
ATOM 702 C C . LEU A 1 91 ? -3.213 -1.686 1.631 1.00 90.88 91 LEU A C 1
ATOM 704 O O . LEU A 1 91 ? -3.470 -1.782 0.428 1.00 90.88 91 LEU A O 1
ATOM 708 N N . ALA A 1 92 ? -3.759 -2.495 2.545 1.00 86.75 92 ALA A N 1
ATOM 709 C CA . ALA A 1 92 ? -4.519 -3.693 2.184 1.00 86.75 92 ALA A CA 1
ATOM 710 C C . ALA A 1 92 ? -5.979 -3.414 1.802 1.00 86.75 92 ALA A C 1
ATOM 712 O O . ALA A 1 92 ? -6.607 -4.214 1.112 1.00 86.75 92 ALA A O 1
ATOM 713 N N . ARG A 1 93 ? -6.541 -2.280 2.226 1.00 83.81 93 ARG A N 1
ATOM 714 C CA . ARG A 1 93 ? -7.904 -1.875 1.871 1.00 83.81 93 ARG A CA 1
ATOM 715 C C . ARG A 1 93 ? -8.001 -0.374 1.695 1.00 83.81 93 ARG A C 1
ATOM 717 O O . ARG A 1 93 ? -7.154 0.376 2.151 1.00 83.81 93 ARG A O 1
ATOM 724 N N . GLU A 1 94 ? -9.052 0.043 1.021 1.00 86.88 94 GLU A N 1
ATOM 725 C CA . GLU A 1 94 ? -9.386 1.450 0.902 1.00 86.88 94 GLU A CA 1
ATOM 726 C C . GLU A 1 94 ? -9.725 2.043 2.276 1.00 86.88 94 GLU A C 1
ATOM 728 O O . GLU A 1 94 ? -10.467 1.429 3.043 1.00 86.88 94 GLU A O 1
ATOM 733 N N . GLU A 1 95 ? -9.181 3.223 2.580 1.00 86.25 95 GLU A N 1
ATOM 734 C CA . GLU A 1 95 ? -9.314 3.847 3.902 1.00 86.25 95 GLU A CA 1
ATOM 735 C C . GLU A 1 95 ? -9.678 5.327 3.810 1.00 86.25 95 GLU A C 1
ATOM 737 O O . GLU A 1 95 ? -9.125 6.076 3.004 1.00 86.25 95 GLU A O 1
ATOM 742 N N . GLN A 1 96 ? -10.593 5.768 4.673 1.00 84.81 96 GLN A N 1
ATOM 743 C CA . GLN A 1 96 ? -11.116 7.136 4.681 1.00 84.81 96 GLN A CA 1
ATOM 744 C C . GLN A 1 96 ? -10.523 7.983 5.806 1.00 84.81 96 GLN A C 1
ATOM 746 O O . GLN A 1 96 ? -10.760 7.700 6.974 1.00 84.81 96 GLN A O 1
ATOM 751 N N . ILE A 1 97 ? -9.817 9.061 5.449 1.00 79.62 97 ILE A N 1
ATOM 752 C CA . ILE A 1 97 ? -9.194 10.155 6.236 1.00 79.62 97 ILE A CA 1
ATOM 753 C C . ILE A 1 97 ? -9.828 10.547 7.573 1.00 79.62 97 ILE A C 1
ATOM 755 O O . ILE A 1 97 ? -9.207 10.690 8.623 1.00 79.62 97 ILE A O 1
ATOM 759 N N . ALA A 1 98 ? -11.126 10.802 7.488 1.00 73.25 98 ALA A N 1
ATOM 760 C CA . ALA A 1 98 ? -11.846 11.541 8.513 1.00 73.25 98 ALA A CA 1
ATOM 761 C C . ALA A 1 98 ? -12.722 10.636 9.387 1.00 73.25 98 ALA A C 1
ATOM 763 O O . ALA A 1 98 ? -13.016 10.979 10.526 1.00 73.25 98 ALA A O 1
ATOM 764 N N . TYR A 1 99 ? -13.119 9.469 8.881 1.00 74.88 99 TYR A N 1
ATOM 765 C CA . TYR A 1 99 ? -14.088 8.605 9.544 1.00 74.88 99 TYR A CA 1
ATOM 766 C C . TYR A 1 99 ? -13.894 7.144 9.145 1.00 74.88 99 TYR A C 1
ATOM 768 O O . TYR A 1 99 ? -13.356 6.848 8.082 1.00 74.88 99 TYR A O 1
ATOM 776 N N . ASP A 1 100 ? -14.387 6.240 9.982 1.00 70.69 100 ASP A N 1
ATOM 777 C CA . ASP A 1 100 ? -14.510 4.817 9.676 1.00 70.69 100 ASP A CA 1
ATOM 778 C C . ASP A 1 100 ? -15.991 4.424 9.615 1.00 70.69 100 ASP A C 1
ATOM 780 O O . ASP A 1 100 ? -16.863 5.069 10.219 1.00 70.69 100 ASP A O 1
ATOM 784 N N . TYR A 1 101 ? -16.286 3.371 8.858 1.00 67.94 101 TYR A N 1
ATOM 785 C CA . TYR A 1 101 ? -17.610 2.782 8.799 1.00 67.94 101 TYR A CA 1
ATOM 786 C C . TYR A 1 101 ? -17.712 1.585 9.738 1.00 67.94 101 TYR A C 1
ATOM 788 O O . TYR A 1 101 ? -17.177 0.507 9.493 1.00 67.94 101 TYR A O 1
ATOM 796 N N . ILE A 1 102 ? -18.527 1.743 10.771 1.00 66.44 102 ILE A N 1
ATOM 797 C CA . ILE A 1 102 ? -18.894 0.665 11.683 1.00 66.44 102 ILE A CA 1
ATOM 798 C C . ILE A 1 102 ? -20.220 0.021 11.254 1.00 66.44 102 ILE A C 1
ATOM 800 O O . ILE A 1 102 ? -20.987 0.572 10.456 1.00 66.44 102 ILE A O 1
ATOM 804 N N . LEU A 1 103 ? -20.509 -1.157 11.816 1.00 61.12 103 LEU A N 1
ATOM 805 C CA . LEU A 1 103 ? -21.762 -1.895 11.595 1.00 61.12 103 LEU A CA 1
ATOM 806 C C . LEU A 1 103 ? -22.005 -2.243 10.114 1.00 61.12 103 LEU A C 1
ATOM 808 O O . LEU A 1 103 ? -23.078 -1.987 9.565 1.00 61.12 103 LEU A O 1
ATOM 812 N N . GLY A 1 104 ? -20.991 -2.815 9.460 1.00 58.66 104 GLY A N 1
ATOM 813 C CA . GLY A 1 104 ? -21.104 -3.304 8.083 1.00 58.66 104 GLY A CA 1
ATOM 814 C C . GLY A 1 104 ? -21.324 -2.195 7.052 1.00 58.66 104 GLY A C 1
ATOM 815 O O . GLY A 1 104 ? -22.135 -2.365 6.147 1.00 58.66 104 GLY A O 1
ATOM 816 N N . GLY A 1 105 ? -20.658 -1.045 7.207 1.00 66.94 105 GLY A N 1
ATOM 817 C CA . GLY A 1 105 ? -20.724 0.043 6.223 1.00 66.94 105 GLY A CA 1
ATOM 818 C C . GLY A 1 105 ? -21.819 1.085 6.469 1.00 66.94 105 GLY A C 1
ATOM 819 O O . GLY A 1 105 ? -21.929 2.038 5.706 1.00 66.94 105 GLY A O 1
ATOM 820 N N . LYS A 1 106 ? -22.660 0.918 7.500 1.00 67.88 106 LYS A N 1
ATOM 821 C CA . LYS A 1 106 ? -23.898 1.710 7.639 1.00 67.88 106 LYS A CA 1
ATOM 822 C C . LYS A 1 106 ? -23.772 2.955 8.503 1.00 67.88 106 LYS A C 1
ATOM 824 O O . LYS A 1 106 ? -24.552 3.887 8.326 1.00 67.88 106 LYS A O 1
ATOM 829 N N . ARG A 1 107 ? -22.841 2.983 9.456 1.00 69.94 107 ARG A N 1
ATOM 830 C CA . ARG A 1 107 ? -22.712 4.101 10.396 1.00 69.94 107 ARG A CA 1
ATOM 831 C C . ARG A 1 107 ? -21.296 4.647 10.362 1.00 69.94 107 ARG A C 1
ATOM 833 O O . ARG A 1 107 ? -20.346 3.882 10.459 1.00 69.94 107 ARG A O 1
ATOM 840 N N . ARG A 1 108 ? -21.175 5.967 10.237 1.00 82.06 108 ARG A N 1
ATOM 841 C CA . ARG A 1 108 ? -19.891 6.668 10.298 1.00 82.06 108 ARG A CA 1
ATOM 842 C C . ARG A 1 108 ? -19.537 6.980 11.745 1.00 82.06 108 ARG A C 1
ATOM 844 O O . ARG A 1 108 ? -20.417 7.331 12.536 1.00 82.06 108 ARG A O 1
ATOM 851 N N . ARG A 1 109 ? -18.258 6.853 12.071 1.00 78.88 109 ARG A N 1
ATOM 852 C CA . ARG A 1 109 ? -17.662 7.320 13.321 1.00 78.88 109 ARG A CA 1
ATOM 853 C C . ARG A 1 109 ? -16.421 8.129 12.972 1.00 78.88 109 ARG A C 1
ATOM 855 O O . ARG A 1 109 ? -15.590 7.644 12.210 1.00 78.88 109 ARG A O 1
ATOM 862 N N . ASP A 1 110 ? -16.285 9.310 13.559 1.00 79.19 110 ASP A N 1
ATOM 863 C CA . ASP A 1 110 ? -15.046 10.078 13.462 1.00 79.19 110 ASP A CA 1
ATOM 864 C C . ASP A 1 110 ? -13.932 9.330 14.197 1.00 79.19 110 ASP A C 1
ATOM 866 O O . ASP A 1 110 ? -14.117 8.850 15.322 1.00 79.19 110 ASP A O 1
ATOM 870 N N . VAL A 1 111 ? -12.784 9.192 13.541 1.00 69.38 111 VAL A N 1
ATOM 871 C CA . VAL A 1 111 ? -11.634 8.463 14.085 1.00 69.38 111 VAL A CA 1
ATOM 872 C C . VAL A 1 111 ? -10.535 9.465 14.356 1.00 69.38 111 VAL A C 1
ATOM 874 O O . VAL A 1 111 ? -10.100 10.166 13.437 1.00 69.38 111 VAL A O 1
ATOM 877 N N . THR A 1 112 ? -10.096 9.540 15.611 1.00 71.81 112 THR A N 1
ATOM 878 C CA . THR A 1 112 ? -8.961 10.385 15.964 1.00 71.81 112 THR A CA 1
ATOM 879 C C . THR A 1 112 ? -7.688 9.843 15.307 1.00 71.81 112 THR A C 1
ATOM 881 O O . THR A 1 112 ? -7.603 8.655 14.983 1.00 71.81 112 THR A O 1
ATOM 884 N N . PRO A 1 113 ? -6.687 10.702 15.070 1.00 64.75 113 PRO A N 1
ATOM 885 C CA . PRO A 1 113 ? -5.407 10.296 14.495 1.00 64.75 113 PRO A CA 1
ATOM 886 C C . PRO A 1 113 ? -4.779 9.081 15.185 1.00 64.75 113 PRO A C 1
ATOM 888 O O . PRO A 1 113 ? -4.228 8.212 14.515 1.00 64.75 113 PRO A O 1
ATOM 891 N N . GLU A 1 114 ? -4.863 9.033 16.517 1.00 68.44 114 GLU A N 1
ATOM 892 C CA . GLU A 1 114 ? -4.189 8.024 17.335 1.00 68.44 114 GLU A CA 1
ATOM 893 C C . GLU A 1 114 ? -4.872 6.650 17.256 1.00 68.44 114 GLU A C 1
ATOM 895 O O . GLU A 1 114 ? -4.209 5.623 17.386 1.00 68.44 114 GLU A O 1
ATOM 900 N N . ASP A 1 115 ? -6.175 6.630 16.964 1.00 68.06 115 ASP A N 1
ATOM 901 C CA . ASP A 1 115 ? -6.997 5.417 16.897 1.00 68.06 115 ASP A CA 1
ATOM 902 C C . ASP A 1 115 ? -7.049 4.805 15.486 1.00 68.06 115 ASP A C 1
ATOM 904 O O . ASP A 1 115 ? -7.686 3.771 15.255 1.00 68.06 115 ASP A O 1
ATOM 908 N N . ARG A 1 116 ? -6.398 5.440 14.505 1.00 80.19 116 ARG A N 1
ATOM 909 C CA . ARG A 1 116 ? -6.483 5.058 13.094 1.00 80.19 116 ARG A CA 1
ATOM 910 C C . ARG A 1 116 ? -5.533 3.922 12.751 1.00 80.19 116 ARG A C 1
ATOM 912 O O . ARG A 1 116 ? -4.459 4.132 12.187 1.00 80.19 116 ARG A O 1
ATOM 919 N N . VAL A 1 117 ? -5.974 2.711 13.060 1.00 84.44 117 VAL A N 1
ATOM 920 C CA . VAL A 1 117 ? -5.248 1.475 12.777 1.00 84.44 117 VAL A CA 1
ATOM 921 C C . VAL A 1 117 ? -5.794 0.823 11.511 1.00 84.44 117 VAL A C 1
ATOM 923 O O . VAL A 1 117 ? -6.982 0.514 11.428 1.00 84.44 117 VAL A O 1
ATOM 926 N N . VAL A 1 118 ? -4.925 0.580 10.533 1.00 85.88 118 VAL A N 1
ATOM 927 C CA . VAL A 1 118 ? -5.301 -0.012 9.244 1.00 85.88 118 VAL A CA 1
ATOM 928 C C . VAL A 1 118 ? -4.485 -1.270 8.946 1.00 85.88 118 VAL A C 1
ATOM 930 O O . VAL A 1 118 ? -3.343 -1.391 9.400 1.00 85.88 118 VAL A O 1
ATOM 933 N N . PRO A 1 119 ? -5.032 -2.219 8.172 1.00 87.19 119 PRO A N 1
ATOM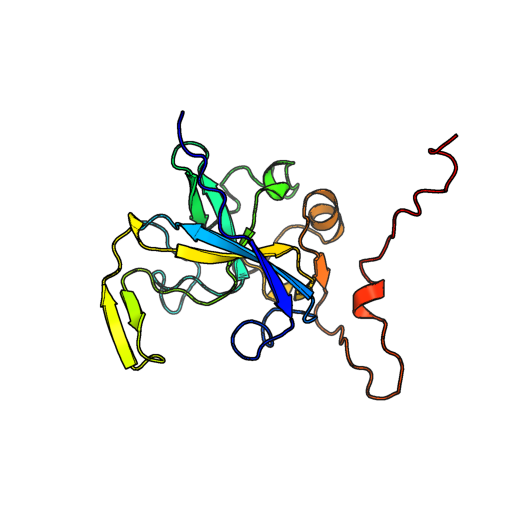 934 C CA . PRO A 1 119 ? -4.290 -3.390 7.734 1.00 87.19 119 PRO A CA 1
ATOM 935 C C . PRO A 1 119 ? -3.374 -3.061 6.548 1.00 87.19 119 PRO A C 1
ATOM 937 O O . PRO A 1 119 ? -3.782 -2.412 5.580 1.00 87.19 119 PRO A O 1
ATOM 940 N N . VAL A 1 120 ? -2.146 -3.568 6.595 1.00 88.62 120 VAL A N 1
ATOM 941 C CA . VAL A 1 120 ? -1.150 -3.442 5.523 1.00 88.62 120 VAL A CA 1
ATOM 942 C C . VAL A 1 120 ? -0.465 -4.777 5.263 1.00 88.62 120 VAL A C 1
ATOM 944 O O . VAL A 1 120 ? -0.204 -5.550 6.188 1.00 88.62 120 VAL A O 1
ATOM 947 N N . TYR A 1 121 ? -0.148 -5.054 4.004 1.00 87.06 121 TYR A N 1
ATOM 948 C CA . TYR A 1 121 ? 0.645 -6.212 3.622 1.00 87.06 121 TYR A CA 1
ATOM 949 C C . TYR A 1 121 ? 2.134 -5.916 3.788 1.00 87.06 121 TYR A C 1
ATOM 951 O O . TYR A 1 121 ? 2.632 -4.890 3.324 1.00 87.06 121 TYR A O 1
ATOM 959 N N . ILE A 1 122 ? 2.840 -6.863 4.404 1.00 83.38 122 ILE A N 1
ATOM 960 C CA . ILE A 1 122 ? 4.310 -6.865 4.520 1.00 83.38 122 ILE A CA 1
ATOM 961 C C . ILE A 1 122 ? 4.959 -7.976 3.693 1.00 83.38 122 ILE A C 1
ATOM 963 O O . ILE A 1 122 ? 6.175 -8.006 3.520 1.00 83.38 122 ILE A O 1
ATOM 967 N N . SER A 1 123 ? 4.153 -8.917 3.203 1.00 79.88 123 SER A N 1
ATOM 968 C CA . SER A 1 123 ? 4.550 -9.923 2.225 1.00 79.88 123 SER A CA 1
ATOM 969 C C . SER A 1 123 ? 3.300 -10.474 1.549 1.00 79.88 123 SER A C 1
ATOM 971 O O . SER A 1 123 ? 2.358 -10.875 2.231 1.00 79.88 123 SER A O 1
ATOM 973 N N . CYS A 1 124 ? 3.270 -10.451 0.221 1.00 77.44 124 CYS A N 1
ATOM 974 C CA . CYS A 1 124 ? 2.182 -10.979 -0.599 1.00 77.44 124 CYS A CA 1
ATOM 975 C C . CYS A 1 124 ? 2.641 -11.098 -2.058 1.00 77.44 124 CYS A C 1
ATOM 977 O O . CYS A 1 124 ? 3.647 -10.493 -2.443 1.00 77.44 124 CYS A O 1
ATOM 979 N N . ASN A 1 125 ? 1.885 -11.843 -2.867 1.00 78.31 125 ASN A N 1
ATOM 980 C CA . ASN A 1 125 ? 1.958 -11.768 -4.324 1.00 78.31 125 ASN A CA 1
ATOM 981 C C . ASN A 1 125 ? 0.860 -10.817 -4.817 1.00 78.31 125 ASN A C 1
ATOM 983 O O . ASN A 1 125 ? -0.328 -11.087 -4.648 1.00 78.31 125 ASN A O 1
ATOM 987 N N . ILE A 1 126 ? 1.249 -9.693 -5.409 1.00 80.25 126 ILE A N 1
ATOM 988 C CA . ILE A 1 126 ? 0.357 -8.573 -5.734 1.00 80.25 126 ILE A CA 1
ATOM 989 C C . ILE A 1 126 ? 0.462 -8.214 -7.214 1.00 80.25 126 ILE A C 1
ATOM 991 O O . ILE A 1 126 ? 1.544 -8.252 -7.805 1.00 80.25 126 ILE A O 1
ATOM 995 N N . LYS A 1 127 ? -0.665 -7.849 -7.827 1.00 80.62 127 LYS A N 1
ATOM 996 C CA . LYS A 1 127 ? -0.694 -7.390 -9.218 1.00 80.62 127 LYS A CA 1
ATOM 997 C C . LYS A 1 127 ? 0.056 -6.062 -9.322 1.00 80.62 127 LYS A C 1
ATOM 999 O O . LYS A 1 127 ? -0.340 -5.078 -8.704 1.00 80.62 127 LYS A O 1
ATOM 1004 N N . GLU A 1 128 ? 1.104 -6.021 -10.139 1.00 80.19 128 GLU A N 1
ATOM 1005 C CA . GLU A 1 128 ? 1.940 -4.834 -10.366 1.00 80.19 128 GLU A CA 1
ATOM 1006 C C . GLU A 1 128 ? 1.147 -3.533 -10.610 1.00 80.19 128 GLU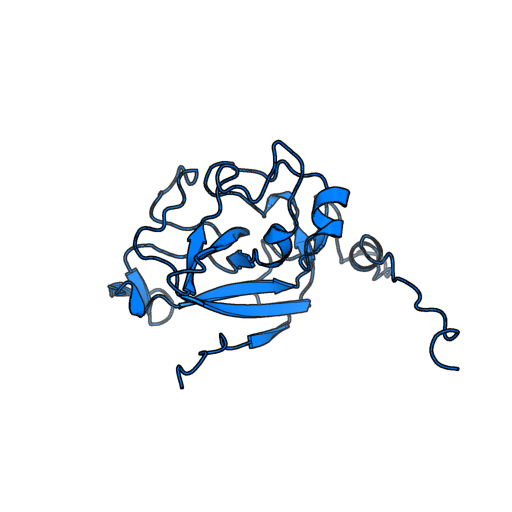 A C 1
ATOM 1008 O O . GLU A 1 128 ? 1.418 -2.557 -9.910 1.00 80.19 128 GLU A O 1
ATOM 1013 N N . PRO A 1 129 ? 0.127 -3.485 -11.497 1.00 80.94 129 PRO A N 1
ATOM 1014 C CA . PRO A 1 129 ? -0.605 -2.242 -11.775 1.00 80.94 129 PRO A CA 1
ATOM 1015 C C . PRO A 1 129 ? -1.474 -1.750 -10.609 1.00 80.94 129 PRO A C 1
ATOM 1017 O O . PRO A 1 129 ? -2.152 -0.734 -10.733 1.00 80.94 129 PRO A O 1
ATOM 1020 N N . LYS A 1 130 ? -1.531 -2.496 -9.503 1.00 85.06 130 LYS A N 1
ATOM 1021 C CA . LYS A 1 130 ? -2.338 -2.158 -8.330 1.00 85.06 130 LYS A CA 1
ATOM 1022 C C . LYS A 1 130 ? -1.526 -1.512 -7.218 1.00 85.06 130 LYS A C 1
ATOM 1024 O O . LYS A 1 130 ? -2.119 -1.067 -6.246 1.00 85.06 130 LYS A O 1
ATOM 1029 N N . ILE A 1 131 ? -0.204 -1.455 -7.349 1.00 86.44 131 ILE A N 1
ATOM 1030 C CA . ILE A 1 131 ? 0.667 -0.803 -6.377 1.00 86.44 131 ILE A CA 1
ATOM 1031 C C . ILE A 1 131 ? 0.960 0.616 -6.859 1.00 86.44 131 ILE A C 1
ATOM 1033 O O . ILE A 1 131 ? 1.354 0.813 -8.011 1.00 86.44 131 ILE A O 1
ATOM 1037 N N . VAL A 1 132 ? 0.787 1.601 -5.979 1.00 88.00 132 VAL A N 1
ATOM 1038 C CA . VAL A 1 132 ? 0.902 3.022 -6.341 1.00 88.00 132 VAL A CA 1
ATOM 1039 C C . VAL A 1 132 ? 1.677 3.824 -5.299 1.00 88.00 132 VAL A C 1
ATOM 1041 O O . VAL A 1 132 ? 1.643 3.516 -4.106 1.00 88.00 132 VAL A O 1
ATOM 1044 N N . TYR A 1 133 ? 2.351 4.879 -5.758 1.00 88.69 133 TYR A N 1
ATOM 1045 C CA . TYR A 1 133 ? 2.890 5.925 -4.891 1.00 88.69 133 TYR A CA 1
ATOM 1046 C C . TYR A 1 133 ? 1.812 6.972 -4.595 1.00 88.69 133 TYR A C 1
ATOM 1048 O O . TYR A 1 133 ? 0.802 7.081 -5.290 1.00 88.69 133 TYR A O 1
ATOM 1056 N N . ASN A 1 134 ? 2.054 7.793 -3.579 1.00 89.06 134 ASN A N 1
ATOM 1057 C CA . ASN A 1 134 ? 1.182 8.909 -3.235 1.00 89.06 134 ASN A CA 1
ATOM 1058 C C . ASN A 1 134 ? 1.138 9.996 -4.323 1.00 89.06 134 ASN A C 1
ATOM 1060 O O . ASN A 1 134 ? 0.118 10.655 -4.487 1.00 89.06 134 ASN A O 1
ATOM 1064 N N . ASN A 1 135 ? 2.244 10.177 -5.052 1.00 84.38 135 ASN A N 1
ATOM 1065 C CA . ASN A 1 135 ? 2.438 11.197 -6.088 1.00 84.38 135 ASN A CA 1
ATOM 1066 C C . ASN A 1 135 ? 2.529 10.615 -7.513 1.00 84.38 135 ASN A C 1
ATOM 1068 O O . ASN A 1 135 ? 2.840 11.343 -8.451 1.00 84.38 135 ASN A O 1
ATOM 1072 N N . MET A 1 136 ? 2.313 9.304 -7.684 1.00 81.81 136 MET A N 1
ATOM 1073 C CA . MET A 1 136 ? 2.232 8.674 -9.005 1.00 81.81 136 MET A CA 1
ATOM 1074 C C . MET A 1 136 ? 1.202 7.544 -9.030 1.00 81.81 136 MET A C 1
ATOM 1076 O O . MET A 1 136 ? 1.141 6.709 -8.130 1.00 81.81 136 MET A O 1
ATOM 1080 N N . THR A 1 137 ? 0.428 7.451 -10.111 1.00 74.06 137 THR A N 1
ATOM 1081 C CA . THR A 1 137 ? -0.602 6.411 -10.292 1.00 74.06 137 THR A CA 1
ATOM 1082 C C . THR A 1 137 ? -0.051 5.038 -10.686 1.00 74.06 137 THR A C 1
ATOM 1084 O O . THR A 1 137 ? -0.832 4.111 -10.881 1.00 74.06 137 THR A O 1
ATOM 1087 N N . ALA A 1 138 ? 1.266 4.904 -10.839 1.00 72.12 138 ALA A N 1
ATOM 1088 C CA . ALA A 1 138 ? 1.947 3.657 -11.159 1.00 72.12 138 ALA A CA 1
ATOM 1089 C C . ALA A 1 138 ? 3.347 3.632 -10.531 1.00 72.12 138 ALA A C 1
ATOM 1091 O O . ALA A 1 138 ? 3.947 4.678 -10.274 1.00 72.12 138 ALA A O 1
ATOM 1092 N N . LEU A 1 139 ? 3.870 2.427 -10.309 1.00 75.88 139 LEU A N 1
ATOM 1093 C CA . LEU A 1 139 ? 5.265 2.209 -9.937 1.00 75.88 139 LEU A CA 1
ATOM 1094 C C . LEU A 1 139 ? 6.206 2.579 -11.087 1.00 75.88 139 LEU A C 1
ATOM 1096 O O . LEU A 1 139 ? 6.024 2.117 -12.210 1.00 75.88 139 LEU A O 1
ATOM 1100 N N . THR A 1 140 ? 7.251 3.346 -10.787 1.00 73.38 140 THR A N 1
ATOM 1101 C CA . THR A 1 140 ? 8.329 3.679 -11.733 1.00 73.38 140 THR A CA 1
ATOM 1102 C C . THR A 1 140 ? 9.508 2.710 -11.690 1.00 73.38 140 THR A C 1
ATOM 1104 O O . THR A 1 140 ? 10.272 2.640 -12.647 1.00 73.38 140 THR A O 1
ATOM 1107 N N . ILE A 1 141 ? 9.657 1.932 -10.614 1.00 75.06 141 ILE A N 1
ATOM 1108 C CA . ILE A 1 141 ? 10.761 0.974 -10.472 1.00 75.06 141 ILE A CA 1
ATOM 1109 C C . ILE A 1 141 ? 10.496 -0.340 -11.208 1.00 75.06 141 ILE A C 1
ATOM 1111 O O . ILE A 1 141 ? 9.365 -0.831 -11.259 1.00 75.06 141 ILE A O 1
ATOM 1115 N N . THR A 1 142 ? 11.556 -0.932 -11.757 1.00 74.62 142 THR A N 1
ATOM 1116 C CA . THR A 1 142 ? 11.498 -2.208 -12.489 1.00 74.62 142 THR A CA 1
ATOM 1117 C C . THR A 1 142 ? 11.247 -3.404 -11.560 1.00 74.62 142 THR A C 1
ATOM 1119 O O . THR A 1 142 ? 11.428 -3.322 -10.342 1.00 74.62 142 THR A O 1
ATOM 1122 N N . ASN A 1 143 ? 10.851 -4.547 -12.135 1.00 72.38 143 ASN A N 1
ATOM 1123 C CA . ASN A 1 143 ? 10.621 -5.786 -11.380 1.00 72.38 143 ASN A CA 1
ATOM 1124 C C . ASN A 1 143 ? 11.885 -6.269 -10.651 1.00 72.38 143 ASN A C 1
ATOM 1126 O O . ASN A 1 143 ? 11.800 -6.651 -9.486 1.00 72.38 143 ASN A O 1
ATOM 1130 N N . ASP A 1 144 ? 13.048 -6.197 -11.300 1.00 72.44 144 ASP A N 1
ATOM 1131 C CA . ASP A 1 144 ? 14.317 -6.645 -10.714 1.00 72.44 144 ASP A CA 1
ATOM 1132 C C . ASP A 1 144 ? 14.739 -5.757 -9.537 1.00 72.44 144 ASP A C 1
ATOM 1134 O O . ASP A 1 144 ? 15.112 -6.243 -8.469 1.00 72.44 144 ASP A O 1
ATOM 1138 N N . GLN A 1 145 ? 14.605 -4.442 -9.710 1.00 74.06 145 GLN A N 1
ATOM 1139 C CA . GLN A 1 145 ? 14.855 -3.444 -8.673 1.00 74.06 145 GLN A CA 1
ATOM 1140 C C . GLN A 1 145 ? 13.945 -3.645 -7.455 1.00 74.06 145 GLN A C 1
ATOM 1142 O O . GLN A 1 145 ? 14.415 -3.620 -6.316 1.00 74.06 145 GLN A O 1
ATOM 1147 N N . TRP A 1 146 ? 12.653 -3.888 -7.688 1.00 78.69 146 TRP A N 1
ATOM 1148 C CA . TRP A 1 146 ? 11.701 -4.218 -6.631 1.00 78.69 146 TRP A CA 1
ATOM 1149 C C . TRP A 1 146 ? 12.103 -5.517 -5.921 1.00 78.69 146 TRP A C 1
ATOM 1151 O O . TRP A 1 146 ? 12.264 -5.529 -4.703 1.00 78.69 146 TRP A O 1
ATOM 1161 N N . GLY A 1 147 ? 12.336 -6.595 -6.674 1.00 71.00 147 GLY A N 1
ATOM 1162 C CA . GLY A 1 147 ? 12.667 -7.915 -6.133 1.00 71.00 147 GLY A CA 1
ATOM 1163 C C . GLY A 1 147 ? 13.929 -7.949 -5.266 1.00 71.00 147 GLY A C 1
ATOM 1164 O O . GLY A 1 147 ? 14.019 -8.782 -4.368 1.00 71.00 147 GLY A O 1
ATOM 1165 N N . TYR A 1 148 ? 14.876 -7.031 -5.484 1.00 69.56 148 TYR A N 1
ATOM 1166 C CA . TYR A 1 148 ? 16.093 -6.934 -4.674 1.00 69.56 148 TYR A CA 1
ATOM 1167 C C . TYR A 1 148 ? 15.852 -6.372 -3.265 1.00 69.56 148 TYR A C 1
ATOM 1169 O O . TYR A 1 148 ? 16.546 -6.743 -2.320 1.00 69.56 148 TYR A O 1
ATOM 1177 N N . CYS A 1 149 ? 14.887 -5.464 -3.110 1.00 71.25 149 CYS A N 1
ATOM 1178 C CA . CYS A 1 149 ? 14.702 -4.699 -1.875 1.00 71.25 149 CYS A CA 1
ATOM 1179 C C . CYS A 1 149 ? 13.376 -4.977 -1.159 1.00 71.25 149 CYS A C 1
ATOM 1181 O O . CYS A 1 149 ? 13.182 -4.491 -0.048 1.00 71.25 149 CYS A O 1
ATOM 1183 N N . GLN A 1 150 ? 12.471 -5.754 -1.763 1.00 79.00 150 GLN A N 1
ATOM 1184 C CA . GLN A 1 150 ? 11.108 -5.946 -1.273 1.00 79.00 150 GLN A CA 1
ATOM 1185 C C . GLN A 1 150 ? 10.777 -7.391 -0.922 1.00 79.00 150 GLN A C 1
ATOM 1187 O O . GLN A 1 150 ? 11.127 -8.339 -1.619 1.00 79.00 150 GLN A O 1
ATOM 1192 N N . ARG A 1 151 ? 9.997 -7.543 0.152 1.00 71.12 151 ARG A N 1
ATOM 1193 C CA . ARG A 1 151 ? 9.389 -8.824 0.564 1.00 71.12 151 ARG A CA 1
ATOM 1194 C C . ARG A 1 151 ? 8.046 -9.090 -0.116 1.00 71.12 151 ARG A C 1
ATOM 1196 O O . ARG A 1 151 ? 7.510 -10.198 -0.046 1.00 71.12 151 ARG A O 1
ATOM 1203 N N . ILE A 1 152 ? 7.492 -8.058 -0.738 1.00 78.31 152 ILE A N 1
ATOM 1204 C CA . ILE A 1 152 ? 6.301 -8.116 -1.571 1.00 78.31 152 ILE A CA 1
ATOM 1205 C C . ILE A 1 152 ? 6.735 -8.516 -2.977 1.00 78.31 152 ILE A C 1
ATOM 1207 O O . ILE A 1 152 ? 7.701 -7.982 -3.511 1.00 78.31 152 ILE A O 1
ATOM 1211 N N . ARG A 1 153 ? 6.028 -9.455 -3.590 1.00 77.12 153 ARG A N 1
ATOM 1212 C CA . ARG A 1 153 ? 6.344 -9.989 -4.914 1.00 77.12 153 ARG A CA 1
ATOM 1213 C C . ARG A 1 153 ? 5.351 -9.441 -5.929 1.00 77.12 153 ARG A C 1
ATOM 1215 O O . ARG A 1 153 ? 4.144 -9.617 -5.772 1.00 77.12 153 ARG A O 1
ATOM 1222 N N . ARG A 1 154 ? 5.850 -8.774 -6.972 1.00 77.69 154 ARG A N 1
ATOM 1223 C CA . ARG A 1 154 ? 4.996 -8.233 -8.038 1.00 77.69 154 ARG A CA 1
ATOM 1224 C C . ARG A 1 154 ? 4.714 -9.291 -9.085 1.00 77.69 154 ARG A C 1
ATOM 1226 O O . ARG A 1 154 ? 5.606 -10.044 -9.475 1.00 77.69 154 ARG A O 1
ATOM 1233 N N . VAL A 1 155 ? 3.482 -9.312 -9.561 1.00 73.44 155 VAL A N 1
ATOM 1234 C CA . VAL A 1 155 ? 3.051 -10.174 -10.652 1.00 73.44 155 VAL A CA 1
ATOM 1235 C C . VAL A 1 155 ? 2.570 -9.282 -11.799 1.00 73.44 155 VAL A C 1
ATOM 1237 O O . VAL A 1 155 ? 1.671 -8.462 -11.576 1.00 73.44 155 VAL A O 1
ATOM 1240 N N . PRO A 1 156 ? 3.172 -9.390 -12.999 1.00 70.94 156 PRO A N 1
ATOM 1241 C CA . PRO A 1 156 ? 2.742 -8.646 -14.177 1.00 70.94 156 PRO A CA 1
ATOM 1242 C C . PRO A 1 156 ? 1.256 -8.827 -14.496 1.00 70.94 156 PRO A C 1
ATOM 1244 O O . PRO A 1 156 ? 0.640 -9.846 -14.176 1.00 70.94 156 PRO A O 1
ATOM 1247 N N . ALA A 1 157 ? 0.682 -7.838 -15.181 1.00 65.19 157 ALA A N 1
ATOM 1248 C CA . ALA A 1 157 ? -0.688 -7.927 -15.671 1.00 65.19 157 ALA A CA 1
ATOM 1249 C C . ALA A 1 157 ? -0.849 -9.094 -16.669 1.00 65.19 157 ALA A C 1
ATOM 1251 O O . ALA A 1 157 ? 0.012 -9.312 -17.519 1.00 65.19 157 ALA A O 1
ATOM 1252 N N . GLY A 1 158 ? -1.966 -9.824 -16.581 1.00 60.91 158 GLY A N 1
ATOM 1253 C CA . GLY A 1 158 ? -2.304 -10.917 -17.506 1.00 60.91 158 GLY A CA 1
ATOM 1254 C C . GLY A 1 158 ? -1.753 -12.297 -17.134 1.00 60.91 158 GLY A C 1
ATOM 1255 O O . GLY A 1 158 ? -2.008 -13.258 -17.855 1.00 60.91 158 GLY A O 1
ATOM 1256 N N . ILE A 1 159 ? -1.028 -12.423 -16.019 1.00 62.66 159 ILE A N 1
ATOM 1257 C CA . ILE A 1 159 ? -0.735 -13.730 -15.423 1.00 62.66 159 ILE A CA 1
ATOM 1258 C C . ILE A 1 159 ? -1.938 -14.122 -14.563 1.00 62.66 159 ILE A C 1
ATOM 1260 O O . ILE A 1 159 ? -2.323 -13.346 -13.696 1.00 62.66 159 ILE A O 1
ATOM 1264 N N . ASP A 1 160 ? -2.497 -15.313 -14.792 1.00 55.97 160 ASP A N 1
ATOM 1265 C CA . ASP A 1 160 ? -3.538 -15.930 -13.964 1.00 55.97 160 ASP A CA 1
ATOM 1266 C C . ASP A 1 160 ? -2.959 -17.094 -13.138 1.00 55.97 160 ASP A C 1
ATOM 1268 O O . ASP A 1 160 ? -2.068 -17.821 -13.585 1.00 55.97 160 ASP A O 1
ATOM 1272 N N . ILE A 1 161 ? -3.463 -17.278 -11.912 1.00 51.09 161 ILE A N 1
ATOM 1273 C CA . ILE A 1 161 ? -3.182 -18.467 -11.080 1.00 51.09 161 ILE A CA 1
ATOM 1274 C C . ILE A 1 161 ? -4.038 -19.669 -11.490 1.00 51.09 161 ILE A C 1
ATOM 1276 O O . ILE A 1 161 ? -3.682 -20.805 -11.181 1.00 51.09 161 ILE A O 1
ATOM 1280 N N . PHE A 1 162 ? -5.150 -19.421 -12.184 1.00 47.16 162 PHE A N 1
ATOM 1281 C CA . PHE A 1 162 ? -6.085 -20.442 -12.630 1.00 47.16 162 PHE A CA 1
ATOM 1282 C C . PHE A 1 162 ? -5.907 -20.679 -14.127 1.00 47.16 162 PHE A C 1
ATOM 1284 O O . PHE A 1 162 ? -6.357 -19.884 -14.949 1.00 47.16 162 PHE A O 1
ATOM 1291 N N . ASP A 1 163 ? -5.273 -21.792 -14.481 1.00 42.72 163 ASP A N 1
ATOM 1292 C CA . ASP A 1 163 ? -5.444 -22.368 -15.809 1.00 42.72 163 ASP A CA 1
ATOM 1293 C C . ASP A 1 163 ? -6.788 -23.116 -15.831 1.00 42.72 163 ASP A C 1
ATOM 1295 O O . ASP A 1 163 ? -7.063 -23.922 -14.939 1.00 42.72 163 ASP A O 1
ATOM 1299 N N . ARG A 1 164 ? -7.647 -22.865 -16.830 1.00 44.00 164 ARG A N 1
ATOM 1300 C CA . ARG A 1 164 ? -8.866 -23.676 -17.036 1.00 44.00 164 ARG A CA 1
ATOM 1301 C C . ARG A 1 164 ? -8.530 -25.113 -17.466 1.00 44.00 164 ARG A C 1
ATOM 1303 O O . ARG A 1 164 ? -9.428 -25.950 -17.480 1.00 44.00 164 ARG A O 1
ATOM 1310 N N . ALA A 1 165 ? -7.269 -25.393 -17.793 1.00 44.94 165 ALA A N 1
ATOM 1311 C CA . ALA A 1 165 ? -6.728 -26.709 -18.092 1.00 44.94 165 ALA A CA 1
ATOM 1312 C C . ALA A 1 165 ? -5.631 -27.074 -17.072 1.00 44.94 165 ALA A C 1
ATOM 1314 O O . ALA A 1 165 ? -4.465 -26.819 -17.308 1.00 44.94 165 ALA A O 1
ATOM 1315 N N . GLU A 1 166 ? -6.011 -27.612 -15.909 1.00 38.59 166 GLU A N 1
ATOM 1316 C CA . GLU A 1 166 ? -5.198 -28.444 -14.987 1.00 38.59 166 GLU A CA 1
ATOM 1317 C C . GLU A 1 166 ? -3.672 -28.191 -14.821 1.00 38.59 166 GLU A C 1
ATOM 1319 O O . GLU A 1 166 ? -2.922 -29.110 -14.495 1.00 38.59 166 GLU A O 1
ATOM 1324 N N . THR A 1 167 ? -3.180 -26.954 -14.919 1.00 36.78 167 THR A N 1
ATOM 1325 C CA . THR A 1 167 ? -1.782 -26.620 -14.590 1.00 36.78 167 THR A CA 1
ATOM 1326 C C . THR A 1 167 ? -1.694 -25.458 -13.600 1.00 36.78 167 THR A C 1
ATOM 1328 O O . THR A 1 167 ? -1.348 -24.324 -13.927 1.00 36.78 167 THR A O 1
ATOM 1331 N N . LEU A 1 168 ? -1.987 -25.760 -12.331 1.00 42.84 168 LEU A N 1
ATOM 1332 C CA . LEU A 1 168 ? -1.587 -24.952 -11.172 1.00 42.84 168 LEU A CA 1
ATOM 1333 C C . LEU A 1 168 ? -0.058 -24.781 -11.179 1.00 42.84 168 LEU A C 1
ATOM 1335 O O . LEU A 1 168 ? 0.611 -25.707 -10.740 1.00 42.84 168 LEU A O 1
ATOM 1339 N N . ALA A 1 169 ? 0.505 -23.652 -11.647 1.00 41.88 169 ALA A N 1
ATOM 1340 C CA . ALA A 1 169 ? 1.858 -23.215 -11.226 1.00 41.88 169 ALA A CA 1
ATOM 1341 C C . ALA A 1 169 ? 2.418 -21.895 -11.807 1.00 41.88 169 ALA A C 1
ATOM 1343 O O . ALA A 1 169 ? 3.487 -21.488 -11.363 1.00 41.88 169 ALA A O 1
ATOM 1344 N N . ARG A 1 170 ? 1.824 -21.182 -12.775 1.00 44.59 170 ARG A N 1
ATOM 1345 C CA . ARG A 1 170 ? 2.607 -20.120 -13.465 1.00 44.59 170 ARG A CA 1
ATOM 1346 C C . ARG A 1 170 ? 2.938 -18.870 -12.632 1.00 44.59 170 ARG A C 1
ATOM 1348 O O . ARG A 1 170 ? 4.078 -18.416 -12.676 1.00 44.59 170 ARG A O 1
ATOM 1355 N N . ALA A 1 171 ? 2.009 -18.336 -11.837 1.00 43.53 171 ALA A N 1
ATOM 1356 C CA . ALA A 1 171 ? 2.277 -17.129 -11.040 1.00 43.53 171 ALA A CA 1
ATOM 1357 C C . ALA A 1 171 ? 3.229 -17.380 -9.853 1.00 43.53 171 ALA A C 1
ATOM 1359 O O . ALA A 1 171 ? 4.103 -16.561 -9.573 1.00 43.53 171 ALA A O 1
ATOM 1360 N N . LEU A 1 172 ? 3.102 -18.542 -9.197 1.00 44.31 172 LEU A N 1
ATOM 1361 C CA . LEU A 1 172 ? 4.005 -18.978 -8.122 1.00 44.31 172 LEU A CA 1
ATOM 1362 C C . LEU A 1 172 ? 5.435 -19.210 -8.636 1.00 44.31 172 LEU A C 1
ATOM 1364 O O . LEU A 1 172 ? 6.397 -18.932 -7.919 1.00 44.31 172 LEU A O 1
ATOM 1368 N N . LEU A 1 173 ? 5.583 -19.687 -9.879 1.00 47.66 173 LEU A N 1
ATOM 1369 C CA . LEU A 1 173 ? 6.883 -19.900 -10.521 1.00 47.66 173 LEU A CA 1
ATOM 1370 C C . LEU A 1 173 ? 7.552 -18.599 -10.986 1.00 47.66 173 LEU A C 1
ATOM 1372 O O . LEU A 1 173 ? 8.776 -18.532 -10.971 1.00 47.66 173 LEU A O 1
ATOM 1376 N N . TRP A 1 174 ? 6.789 -17.557 -11.340 1.00 47.91 174 TRP A N 1
ATOM 1377 C CA . TRP A 1 174 ? 7.338 -16.296 -11.865 1.00 47.91 174 TRP A CA 1
ATOM 1378 C C . TRP A 1 174 ? 8.356 -15.632 -10.922 1.00 47.91 174 TRP A C 1
ATOM 1380 O O . TRP A 1 174 ? 9.379 -15.131 -11.374 1.00 47.91 174 TRP A O 1
ATOM 1390 N N . ASN A 1 175 ? 8.122 -15.693 -9.606 1.00 45.56 175 ASN A N 1
ATOM 1391 C CA . ASN A 1 175 ? 9.018 -15.107 -8.599 1.00 45.56 175 ASN A CA 1
ATOM 1392 C C . ASN A 1 175 ? 9.802 -16.146 -7.777 1.00 45.56 175 ASN A C 1
ATOM 1394 O O . ASN A 1 175 ? 10.540 -15.781 -6.859 1.00 45.56 175 ASN A O 1
ATOM 1398 N N . ARG A 1 176 ? 9.675 -17.446 -8.078 1.00 41.88 176 ARG A N 1
ATOM 1399 C CA . ARG A 1 176 ? 10.563 -18.485 -7.538 1.00 41.88 176 ARG A CA 1
ATOM 1400 C C . ARG A 1 176 ? 11.831 -18.571 -8.398 1.00 41.88 176 ARG A C 1
ATOM 1402 O O . ARG A 1 176 ? 12.080 -19.569 -9.060 1.00 41.88 176 ARG A O 1
ATOM 1409 N N . LYS A 1 177 ? 12.715 -17.575 -8.290 1.00 39.53 177 LYS A N 1
ATOM 1410 C CA . LYS A 1 177 ? 14.127 -17.931 -8.078 1.00 39.53 177 LYS A CA 1
ATOM 1411 C C . LYS A 1 177 ? 14.208 -18.341 -6.613 1.00 39.53 177 LYS A C 1
ATOM 1413 O O . LYS A 1 177 ? 14.508 -17.523 -5.748 1.00 39.53 177 LYS A O 1
ATOM 1418 N N . GLU A 1 178 ? 13.802 -19.573 -6.310 1.00 33.62 178 GLU A N 1
ATOM 1419 C CA . GLU A 1 178 ? 14.241 -20.187 -5.063 1.00 33.62 178 GLU A CA 1
ATOM 1420 C C . GLU A 1 178 ? 15.763 -20.170 -5.130 1.00 33.62 178 GLU A C 1
ATOM 1422 O O . GLU A 1 178 ? 16.366 -20.783 -6.007 1.00 33.62 178 GLU A O 1
ATOM 1427 N N . VAL A 1 179 ? 16.378 -19.376 -4.255 1.00 32.06 179 VAL A N 1
ATOM 1428 C CA . VAL A 1 179 ? 17.748 -19.631 -3.844 1.00 32.06 179 VAL A CA 1
ATOM 1429 C C . VAL A 1 179 ? 17.696 -21.042 -3.285 1.00 32.06 179 VAL A C 1
ATOM 1431 O O . VAL A 1 179 ? 17.212 -21.258 -2.175 1.00 32.06 179 VAL A O 1
ATOM 1434 N N . THR A 1 180 ? 18.097 -22.016 -4.093 1.00 29.50 180 THR A N 1
ATOM 1435 C CA . THR A 1 180 ? 18.484 -23.325 -3.599 1.00 29.50 180 THR A CA 1
ATOM 1436 C C . THR A 1 180 ? 19.659 -23.039 -2.679 1.00 29.50 180 THR A C 1
ATOM 1438 O O . THR A 1 180 ? 20.782 -22.850 -3.137 1.00 29.50 180 THR A O 1
ATOM 1441 N N . ILE A 1 181 ? 19.389 -22.904 -1.381 1.00 33.31 181 ILE A N 1
ATOM 1442 C CA . ILE A 1 181 ? 20.424 -23.075 -0.372 1.00 33.31 181 ILE A CA 1
ATOM 1443 C C . ILE A 1 181 ? 20.800 -24.545 -0.527 1.00 33.31 181 ILE A C 1
ATOM 1445 O O . ILE A 1 181 ? 20.077 -25.435 -0.085 1.00 33.31 181 ILE A O 1
ATOM 1449 N N . THR A 1 182 ? 21.842 -24.807 -1.309 1.00 32.44 182 THR A N 1
ATOM 1450 C CA . THR A 1 182 ? 22.452 -26.127 -1.391 1.00 32.44 182 THR A CA 1
ATOM 1451 C C . THR A 1 182 ? 22.834 -26.544 0.025 1.00 32.44 182 THR A C 1
ATOM 1453 O O . THR A 1 182 ? 23.415 -25.745 0.753 1.00 32.44 182 THR A O 1
ATOM 1456 N N . GLU A 1 183 ? 22.536 -27.788 0.406 1.00 34.84 183 GLU A N 1
ATOM 1457 C CA . GLU A 1 183 ? 22.847 -28.416 1.709 1.00 34.84 183 GLU A CA 1
ATOM 1458 C C . GLU A 1 183 ? 24.345 -28.393 2.109 1.00 34.84 183 GLU A C 1
ATOM 1460 O O . GLU A 1 183 ? 24.732 -29.014 3.093 1.00 34.84 183 GLU A O 1
ATOM 1465 N N . GLN A 1 184 ? 25.211 -27.685 1.380 1.00 36.06 184 GLN A N 1
ATOM 1466 C CA . GLN A 1 184 ? 26.635 -27.553 1.685 1.00 36.06 184 GLN A CA 1
ATOM 1467 C C . GLN A 1 184 ? 26.954 -26.632 2.869 1.00 36.06 184 GLN A C 1
ATOM 1469 O O . GLN A 1 184 ? 28.051 -26.748 3.402 1.00 36.06 184 GLN A O 1
ATOM 1474 N N . ASP A 1 185 ? 26.025 -25.791 3.330 1.00 35.69 185 ASP A N 1
ATOM 1475 C CA . ASP A 1 185 ? 26.293 -24.847 4.431 1.00 35.69 185 ASP A CA 1
ATOM 1476 C C . ASP A 1 185 ? 25.939 -25.391 5.836 1.00 35.69 185 ASP A C 1
ATOM 1478 O O . ASP A 1 185 ? 25.925 -24.637 6.808 1.00 35.69 185 ASP A O 1
ATOM 1482 N N . PHE A 1 186 ? 25.665 -26.697 5.969 1.00 33.38 186 PHE A N 1
ATOM 1483 C CA . PHE A 1 186 ? 25.388 -27.352 7.262 1.00 33.38 186 PHE A CA 1
ATOM 1484 C C . PHE A 1 186 ? 26.406 -28.427 7.680 1.00 33.38 186 PHE A C 1
ATOM 1486 O O . PHE A 1 186 ? 26.112 -29.203 8.591 1.00 33.38 186 PHE A O 1
ATOM 1493 N N . ASN A 1 187 ? 27.603 -28.446 7.085 1.00 32.84 187 ASN A N 1
ATOM 1494 C CA . ASN A 1 187 ? 28.731 -29.244 7.589 1.00 32.84 187 ASN A CA 1
ATOM 1495 C C . ASN A 1 187 ? 29.914 -28.366 7.994 1.00 32.84 187 ASN A C 1
ATOM 1497 O O . ASN A 1 187 ? 30.457 -27.673 7.107 1.00 32.84 187 ASN A O 1
#

pLDDT: mean 70.32, std 17.7, range [27.77, 92.69]